Protein AF-A0AAU7FEZ9-F1 (afdb_monomer)

Structure (mmCIF, N/CA/C/O backbone):
data_AF-A0AAU7FEZ9-F1
#
_entry.id   AF-A0AAU7FEZ9-F1
#
loop_
_atom_site.group_PDB
_atom_site.id
_atom_site.type_symbol
_atom_site.label_atom_id
_atom_site.label_alt_id
_atom_site.label_comp_id
_atom_site.label_asym_id
_atom_site.label_entity_id
_atom_site.label_seq_id
_atom_site.pdbx_PDB_ins_code
_atom_site.Cartn_x
_atom_site.Cartn_y
_atom_site.Cartn_z
_atom_site.occupancy
_atom_site.B_iso_or_equiv
_atom_site.auth_seq_id
_atom_site.auth_comp_id
_atom_site.auth_asym_id
_atom_site.auth_atom_id
_atom_site.pdbx_PDB_model_num
ATOM 1 N N . MET A 1 1 ? 4.313 -70.299 48.238 1.00 43.53 1 MET A N 1
ATOM 2 C CA . MET A 1 1 ? 5.467 -69.619 47.608 1.00 43.53 1 MET A CA 1
ATOM 3 C C . MET A 1 1 ? 5.129 -69.400 46.135 1.00 43.53 1 MET A C 1
ATOM 5 O O . MET A 1 1 ? 4.713 -70.371 45.517 1.00 43.53 1 MET A O 1
ATOM 9 N N . LYS A 1 2 ? 5.316 -68.169 45.622 1.00 32.91 2 LYS A N 1
ATOM 10 C CA . LYS A 1 2 ? 4.938 -67.621 44.290 1.00 32.91 2 LYS A CA 1
ATOM 11 C C . LYS A 1 2 ? 3.485 -67.154 44.141 1.00 32.91 2 LYS A C 1
ATOM 13 O O . LYS A 1 2 ? 2.582 -67.901 44.472 1.00 32.91 2 LYS A O 1
ATOM 18 N N . LEU A 1 3 ? 3.183 -66.005 43.545 1.00 33.59 3 LEU A N 1
ATOM 19 C CA . LEU A 1 3 ? 3.826 -64.685 43.447 1.00 33.59 3 LEU A CA 1
ATOM 20 C C . LEU A 1 3 ? 2.669 -63.778 42.968 1.00 33.59 3 LEU A C 1
ATOM 22 O O . LEU A 1 3 ? 1.995 -64.147 42.008 1.00 33.59 3 LEU A O 1
ATOM 26 N N . LEU A 1 4 ? 2.404 -62.649 43.633 1.00 38.41 4 LEU A N 1
ATOM 27 C CA . LEU A 1 4 ? 1.499 -61.618 43.110 1.00 38.41 4 LEU A CA 1
ATOM 28 C C . LEU A 1 4 ? 2.111 -61.044 41.827 1.00 38.41 4 LEU A C 1
ATOM 30 O O . LEU A 1 4 ? 3.277 -60.652 41.832 1.00 38.41 4 LEU A O 1
ATOM 34 N N . ILE A 1 5 ? 1.313 -60.925 40.769 1.00 39.50 5 ILE A N 1
ATOM 35 C CA . ILE A 1 5 ? 1.617 -60.064 39.625 1.00 39.50 5 ILE A CA 1
ATOM 36 C C . ILE A 1 5 ? 0.464 -59.065 39.517 1.00 39.50 5 ILE A C 1
ATOM 38 O O . ILE A 1 5 ? -0.610 -59.381 39.014 1.00 39.50 5 ILE A O 1
ATOM 42 N N . CYS A 1 6 ? 0.691 -57.861 40.046 1.00 37.16 6 CYS A N 1
ATOM 43 C CA . CYS A 1 6 ? -0.104 -56.679 39.735 1.00 37.16 6 CYS A CA 1
ATOM 44 C C . CYS A 1 6 ? 0.268 -56.211 38.325 1.00 37.16 6 CYS A C 1
ATOM 46 O O . CYS A 1 6 ? 1.362 -55.689 38.115 1.00 37.16 6 CYS A O 1
ATOM 48 N N . SER A 1 7 ? -0.637 -56.367 37.363 1.00 40.47 7 SER A N 1
ATOM 49 C CA . SER A 1 7 ? -0.526 -55.695 36.070 1.00 40.47 7 SER A CA 1
ATOM 50 C C . SER A 1 7 ? -1.002 -54.247 36.215 1.00 40.47 7 SER A C 1
ATOM 52 O O . SER A 1 7 ? -2.200 -53.984 36.265 1.00 40.47 7 SER A O 1
ATOM 54 N N . LEU A 1 8 ? -0.058 -53.302 36.289 1.00 43.47 8 LEU A N 1
ATOM 55 C CA . LEU A 1 8 ? -0.337 -51.884 36.055 1.00 43.47 8 LEU A CA 1
ATOM 56 C C . LEU A 1 8 ? -0.666 -51.695 34.568 1.00 43.47 8 LEU A C 1
ATOM 58 O O . LEU A 1 8 ? 0.213 -51.794 33.713 1.00 43.47 8 LEU A O 1
ATOM 62 N N . ALA A 1 9 ? -1.926 -51.399 34.261 1.00 44.56 9 ALA A N 1
ATOM 63 C CA . ALA A 1 9 ? -2.310 -50.854 32.967 1.00 44.56 9 ALA A CA 1
ATOM 64 C C . ALA A 1 9 ? -1.872 -49.380 32.914 1.00 44.56 9 ALA A C 1
ATOM 66 O O . ALA A 1 9 ? -2.479 -48.513 33.542 1.00 44.56 9 ALA A O 1
ATOM 67 N N . GLY A 1 10 ? -0.776 -49.108 32.204 1.00 41.09 10 GLY A N 1
ATOM 68 C CA . GLY A 1 10 ? -0.316 -47.752 31.921 1.00 41.09 10 GLY A CA 1
ATOM 69 C C . GLY A 1 10 ? -1.257 -47.067 30.933 1.00 41.09 10 GLY A C 1
ATOM 70 O O . GLY A 1 10 ? -1.321 -47.443 29.765 1.00 41.09 10 GLY A O 1
ATOM 71 N N . LEU A 1 11 ? -1.983 -46.057 31.405 1.00 44.00 11 LEU A N 1
ATOM 72 C CA . LEU A 1 11 ? -2.773 -45.161 30.570 1.00 44.00 11 LEU A CA 1
ATOM 73 C C . LEU A 1 11 ? -1.810 -44.199 29.854 1.00 44.00 11 LEU A C 1
ATOM 75 O O . LEU A 1 11 ? -1.329 -43.231 30.441 1.00 44.00 11 LEU A O 1
ATOM 79 N N . VAL A 1 12 ? -1.479 -44.486 28.594 1.00 46.94 12 VAL A N 1
ATOM 80 C CA . VAL A 1 12 ? -0.694 -43.578 27.747 1.00 46.94 12 VAL A CA 1
ATOM 81 C C . VAL A 1 12 ? -1.619 -42.456 27.276 1.00 46.94 12 VAL A C 1
ATOM 83 O O . VAL A 1 12 ? -2.409 -42.629 26.351 1.00 46.94 12 VAL A O 1
ATOM 86 N N . LEU A 1 13 ? -1.540 -41.301 27.936 1.00 46.09 13 LEU A N 1
ATOM 87 C CA . LEU A 1 13 ? -2.141 -40.060 27.452 1.00 46.09 13 LEU A CA 1
ATOM 88 C C . LEU A 1 13 ? -1.358 -39.598 26.216 1.00 46.09 13 LEU A C 1
ATOM 90 O O . LEU A 1 13 ? -0.267 -39.041 26.322 1.00 46.09 13 LEU A O 1
ATOM 94 N N . LEU A 1 14 ? -1.917 -39.849 25.032 1.00 48.12 14 LEU A N 1
ATOM 95 C CA . LEU A 1 14 ? -1.504 -39.208 23.785 1.00 48.12 14 LEU A CA 1
ATOM 96 C C . LEU A 1 14 ? -1.886 -37.724 23.859 1.00 48.12 14 LEU A C 1
ATOM 98 O O . LEU A 1 14 ? -2.950 -37.316 23.396 1.00 48.12 14 LEU A O 1
ATOM 102 N N . SER A 1 15 ? -1.022 -36.910 24.466 1.00 49.94 15 SER A N 1
ATOM 103 C CA . SER A 1 15 ? -1.069 -35.457 24.317 1.00 49.94 15 SER A CA 1
ATOM 104 C C . SER A 1 15 ? -0.767 -35.126 22.859 1.00 49.94 15 SER A C 1
ATOM 106 O O . SER A 1 15 ? 0.389 -35.019 22.457 1.00 49.94 15 SER A O 1
ATOM 108 N N . GLY A 1 16 ? -1.815 -35.020 22.043 1.00 50.03 16 GLY A N 1
ATOM 109 C CA . GLY A 1 16 ? -1.704 -34.471 20.702 1.00 50.03 16 GLY A CA 1
ATOM 110 C C . GLY A 1 16 ? -1.156 -33.053 20.804 1.00 50.03 16 GLY A C 1
ATOM 111 O O . GLY A 1 16 ? -1.777 -32.189 21.423 1.00 50.03 16 GLY A O 1
ATOM 112 N N . CYS A 1 17 ? 0.013 -32.812 20.216 1.00 48.56 17 CYS A N 1
ATOM 113 C CA . CYS A 1 17 ? 0.502 -31.466 19.963 1.00 48.56 17 CYS A CA 1
ATOM 114 C C . CYS A 1 17 ? -0.479 -30.798 18.995 1.00 48.56 17 CYS A C 1
ATOM 116 O O . CYS A 1 17 ? -0.327 -30.901 17.781 1.00 48.56 17 CYS A O 1
ATOM 118 N N . ALA A 1 18 ? -1.517 -30.149 19.521 1.00 49.84 18 ALA A N 1
ATOM 119 C CA . ALA A 1 18 ? -2.296 -29.205 18.747 1.00 49.84 18 ALA A CA 1
ATOM 120 C C . ALA A 1 18 ? -1.325 -28.100 18.325 1.00 49.84 18 ALA A C 1
ATOM 122 O O . ALA A 1 18 ? -0.871 -27.311 19.156 1.00 49.84 18 ALA A O 1
ATOM 123 N N . SER A 1 19 ? -0.940 -28.083 17.050 1.00 48.75 19 SER A N 1
ATOM 124 C CA . SER A 1 19 ? -0.243 -26.944 16.472 1.00 48.75 19 SER A CA 1
ATOM 125 C C . SER A 1 19 ? -1.140 -25.732 16.688 1.00 48.75 19 SER A C 1
ATOM 127 O O . SER A 1 19 ? -2.207 -25.628 16.088 1.00 48.75 19 SER A O 1
ATOM 129 N N . VAL A 1 20 ? -0.748 -24.844 17.602 1.00 52.16 20 VAL A N 1
ATOM 130 C CA . VAL A 1 20 ? -1.412 -23.557 17.776 1.00 52.16 20 VAL A CA 1
ATOM 131 C C . VAL A 1 20 ? -1.148 -22.783 16.493 1.00 52.16 20 VAL A C 1
ATOM 133 O O . VAL A 1 20 ? -0.079 -22.200 16.323 1.00 52.16 20 VAL A O 1
ATOM 136 N N . THR A 1 21 ? -2.093 -22.821 15.557 1.00 55.25 21 THR A N 1
ATOM 137 C CA . THR A 1 21 ? -2.058 -21.952 14.386 1.00 55.25 21 THR A CA 1
ATOM 138 C C . THR A 1 21 ? -2.200 -20.530 14.911 1.00 55.25 21 THR A C 1
ATOM 140 O O . THR A 1 21 ? -3.287 -20.110 15.313 1.00 55.25 21 THR A O 1
ATOM 143 N N . GLN A 1 22 ? -1.082 -19.807 15.012 1.00 67.81 22 GLN A N 1
ATOM 144 C CA . GLN A 1 22 ? -1.108 -18.411 15.427 1.00 67.81 22 GLN A CA 1
ATOM 145 C C . GLN A 1 22 ? -1.942 -17.632 14.414 1.00 67.81 22 GLN A C 1
ATOM 147 O O . GLN A 1 22 ? -1.653 -17.651 13.218 1.00 67.81 22 GLN A O 1
ATOM 152 N N . GLN A 1 23 ? -2.992 -16.971 14.899 1.00 78.12 23 GLN A N 1
ATOM 153 C CA . GLN A 1 23 ? -3.802 -16.091 14.065 1.00 78.12 23 GLN A CA 1
ATOM 154 C C . GLN A 1 23 ? -2.900 -15.009 13.451 1.00 78.12 23 GLN A C 1
ATOM 156 O O . GLN A 1 23 ? -2.037 -14.472 14.158 1.00 78.12 23 GLN A O 1
ATOM 161 N N . PRO A 1 24 ? -3.061 -14.702 12.152 1.00 81.06 24 PRO A N 1
ATOM 162 C CA . PRO A 1 24 ? -2.214 -13.726 11.487 1.00 81.06 24 PRO A CA 1
ATOM 163 C C . PRO A 1 24 ? -2.396 -12.355 12.141 1.00 81.06 24 PRO A C 1
ATOM 165 O O . PRO A 1 24 ? -3.511 -11.861 12.284 1.00 81.06 24 PRO A O 1
ATOM 168 N N . ARG A 1 25 ? -1.277 -11.737 12.524 1.00 92.00 25 ARG A N 1
ATOM 169 C CA . ARG A 1 25 ? -1.215 -10.383 13.097 1.00 92.00 25 ARG A CA 1
ATOM 170 C C . ARG A 1 25 ? -1.198 -9.313 12.005 1.00 92.00 25 ARG A C 1
ATOM 172 O O . ARG A 1 25 ? -1.555 -8.163 12.248 1.00 92.00 25 ARG A O 1
ATOM 179 N N . TYR A 1 26 ? -0.791 -9.706 10.801 1.00 97.88 26 TYR A N 1
ATOM 180 C CA . TYR A 1 26 ? -0.754 -8.865 9.614 1.00 97.88 26 TYR A CA 1
ATOM 181 C C . TYR A 1 26 ? -1.629 -9.477 8.526 1.00 97.88 26 TYR A C 1
ATOM 183 O O . TYR A 1 26 ? -1.459 -10.635 8.157 1.00 97.88 26 TYR A O 1
ATOM 191 N N . VAL A 1 27 ? -2.569 -8.708 7.993 1.00 98.25 27 VAL A N 1
ATOM 192 C CA . VAL A 1 27 ? -3.440 -9.159 6.905 1.00 98.25 27 VAL A CA 1
ATOM 193 C C . VAL A 1 27 ? -3.231 -8.239 5.717 1.00 98.25 27 VAL A C 1
ATOM 195 O O . VAL A 1 27 ? -3.448 -7.040 5.816 1.00 98.25 27 VAL A O 1
ATOM 198 N N . LEU A 1 28 ? -2.794 -8.779 4.588 1.00 98.75 28 LEU A N 1
ATOM 199 C CA . LEU A 1 28 ? -2.537 -8.000 3.386 1.00 98.75 28 LEU A CA 1
ATOM 200 C C . LEU A 1 28 ? -3.638 -8.301 2.376 1.00 98.75 28 LEU A C 1
ATOM 202 O O . LEU A 1 28 ? -3.837 -9.452 1.994 1.00 98.75 28 LEU A O 1
ATOM 206 N N . LEU A 1 29 ? -4.371 -7.272 1.970 1.00 98.75 29 LEU A N 1
ATOM 207 C CA . LEU A 1 29 ? -5.460 -7.373 1.012 1.00 98.75 29 LEU A CA 1
ATOM 208 C C . LEU A 1 29 ? -5.065 -6.609 -0.252 1.00 98.75 29 LEU A C 1
ATOM 210 O O . LEU A 1 29 ? -4.973 -5.381 -0.250 1.00 98.75 29 LEU A O 1
ATOM 214 N N . GLY A 1 30 ? -4.811 -7.376 -1.306 1.00 98.50 30 GLY A N 1
ATOM 215 C CA . GLY A 1 30 ? -4.466 -6.892 -2.632 1.00 98.50 30 GLY A CA 1
ATOM 216 C C . GLY A 1 30 ? -5.647 -6.244 -3.347 1.00 98.50 30 GLY A C 1
ATOM 217 O O . GLY A 1 30 ? -6.801 -6.416 -2.952 1.00 98.50 30 GLY A O 1
ATOM 218 N N . GLU A 1 31 ? -5.374 -5.547 -4.443 1.00 98.25 31 GLU A N 1
ATOM 219 C CA . GLU A 1 31 ? -6.407 -5.022 -5.331 1.00 98.25 31 GLU A CA 1
ATOM 220 C C . GLU A 1 31 ? -5.916 -4.817 -6.767 1.00 98.25 31 GLU A C 1
ATOM 222 O O . GLU A 1 31 ? -4.715 -4.715 -7.045 1.00 98.25 31 GLU A O 1
ATOM 227 N N . VAL A 1 32 ? -6.888 -4.722 -7.673 1.00 97.31 32 VAL A N 1
ATOM 228 C CA . VAL A 1 32 ? -6.741 -4.086 -8.981 1.00 97.31 32 VAL A CA 1
ATOM 229 C C . VAL A 1 32 ? -7.357 -2.693 -8.857 1.00 97.31 32 VAL A C 1
ATOM 231 O O . VAL A 1 32 ? -8.566 -2.571 -8.677 1.00 97.31 32 VAL A O 1
ATOM 234 N N . HIS A 1 33 ? -6.518 -1.655 -8.892 1.00 96.56 33 HIS A N 1
ATOM 235 C CA . HIS A 1 33 ? -6.876 -0.310 -8.417 1.00 96.56 33 HIS A CA 1
ATOM 236 C C . HIS A 1 33 ? -8.056 0.360 -9.137 1.00 96.56 33 HIS A C 1
ATOM 238 O O . HIS A 1 33 ? -8.691 1.248 -8.574 1.00 96.56 33 HIS A O 1
ATOM 244 N N . ASP A 1 34 ? -8.321 -0.020 -10.385 1.00 95.25 34 ASP A N 1
ATOM 245 C CA . ASP A 1 34 ? -9.402 0.507 -11.221 1.00 95.25 34 ASP A CA 1
ATOM 246 C C . ASP A 1 34 ? -10.617 -0.442 -11.299 1.00 95.25 34 ASP A C 1
ATOM 248 O O . ASP A 1 34 ? -11.521 -0.228 -12.105 1.00 95.25 34 ASP A O 1
ATOM 252 N N . ASN A 1 35 ? -10.682 -1.475 -10.449 1.00 97.44 35 ASN A N 1
ATOM 253 C CA . ASN A 1 35 ? -11.806 -2.409 -10.392 1.00 97.44 35 ASN A CA 1
ATOM 254 C C . ASN A 1 35 ? -12.780 -2.078 -9.250 1.00 97.44 35 ASN A C 1
ATOM 256 O O . ASN A 1 35 ? -12.652 -2.573 -8.129 1.00 97.44 35 ASN A O 1
ATOM 260 N N . ALA A 1 36 ? -13.811 -1.285 -9.552 1.00 96.94 36 ALA A N 1
ATOM 261 C CA . ALA A 1 36 ? -14.829 -0.883 -8.579 1.00 96.94 36 ALA A CA 1
ATOM 262 C C . ALA A 1 36 ? -15.474 -2.067 -7.828 1.00 96.94 36 ALA A C 1
ATOM 264 O O . ALA A 1 36 ? -15.660 -1.996 -6.614 1.00 96.94 36 ALA A O 1
ATOM 265 N N . GLU A 1 37 ? -15.808 -3.156 -8.530 1.00 96.44 37 GLU A N 1
ATOM 266 C CA . GLU A 1 37 ? -16.465 -4.336 -7.948 1.00 96.44 37 GLU A CA 1
ATOM 267 C C . GLU A 1 37 ? -15.532 -5.064 -6.974 1.00 96.44 37 GLU A C 1
ATOM 269 O O . GLU A 1 37 ? -15.935 -5.407 -5.861 1.00 96.44 37 GLU A O 1
ATOM 274 N N . GLY A 1 38 ? -14.256 -5.206 -7.337 1.00 97.81 38 GLY A N 1
ATOM 275 C CA . GLY A 1 38 ? -13.239 -5.776 -6.461 1.00 97.81 38 GLY A CA 1
ATOM 276 C C . GLY A 1 38 ? -13.011 -4.948 -5.198 1.00 97.81 38 GLY A C 1
ATOM 277 O O . GLY A 1 38 ? -12.896 -5.513 -4.109 1.00 97.81 38 GLY A O 1
ATOM 278 N N . HIS A 1 39 ? -13.040 -3.616 -5.304 1.00 98.50 39 HIS A N 1
ATOM 279 C CA . HIS A 1 39 ? -13.009 -2.732 -4.135 1.00 98.50 39 HIS A CA 1
ATOM 280 C C . HIS A 1 39 ? -14.226 -2.946 -3.218 1.00 98.50 39 HIS A C 1
ATOM 282 O O . HIS A 1 39 ? -14.056 -3.034 -1.998 1.00 98.50 39 HIS A O 1
ATOM 288 N N . GLN A 1 40 ? -15.438 -3.079 -3.774 1.00 98.12 40 GLN A N 1
ATOM 289 C CA . GLN A 1 40 ? -16.641 -3.351 -2.977 1.00 98.12 40 GLN A CA 1
ATOM 290 C C . GLN A 1 40 ? -16.563 -4.703 -2.262 1.00 98.12 40 GLN A C 1
ATOM 292 O O . GLN A 1 40 ? -16.819 -4.763 -1.058 1.00 98.12 40 GLN A O 1
ATOM 297 N N . GLN A 1 41 ? -16.153 -5.764 -2.965 1.00 98.00 41 GLN A N 1
ATOM 298 C CA . GLN A 1 41 ? -15.999 -7.095 -2.374 1.00 98.00 41 GLN A CA 1
ATOM 299 C C . GLN A 1 41 ? -14.973 -7.079 -1.233 1.00 98.00 41 GLN A C 1
ATOM 301 O O . GLN A 1 41 ? -15.266 -7.530 -0.127 1.00 98.00 41 GLN A O 1
ATOM 306 N N . ARG A 1 42 ? -13.800 -6.471 -1.455 1.00 98.25 42 ARG A N 1
ATOM 307 C CA . ARG A 1 42 ? -12.739 -6.366 -0.441 1.00 98.25 42 ARG A CA 1
ATOM 308 C C . ARG A 1 42 ? -13.198 -5.636 0.819 1.00 98.25 42 ARG A C 1
ATOM 310 O O . ARG A 1 42 ? -12.890 -6.057 1.936 1.00 98.25 42 ARG A O 1
ATOM 317 N N . VAL A 1 43 ? -13.942 -4.540 0.661 1.00 98.31 43 VAL A N 1
ATOM 318 C CA . VAL A 1 43 ? -14.502 -3.797 1.800 1.00 98.31 43 VAL A CA 1
ATOM 319 C C . VAL A 1 43 ? -15.605 -4.592 2.501 1.00 98.31 43 VAL A C 1
ATOM 321 O O . VAL A 1 43 ? -15.691 -4.521 3.727 1.00 98.31 43 VAL A O 1
ATOM 324 N N . ALA A 1 44 ? -16.428 -5.355 1.776 1.00 98.25 44 ALA A N 1
ATOM 325 C CA . ALA A 1 44 ? -17.450 -6.218 2.369 1.00 98.25 44 ALA A CA 1
ATOM 326 C C . ALA A 1 44 ? -16.829 -7.321 3.244 1.00 98.25 44 ALA A C 1
ATOM 328 O O . ALA A 1 44 ? -17.244 -7.499 4.393 1.00 98.25 44 ALA A O 1
ATOM 329 N N . ASP A 1 45 ? -15.776 -7.977 2.755 1.00 97.44 45 ASP A N 1
ATOM 330 C CA . ASP A 1 45 ? -15.061 -9.028 3.486 1.00 97.44 45 ASP A CA 1
ATOM 331 C C . ASP A 1 45 ? -14.401 -8.480 4.762 1.00 97.44 45 ASP A C 1
ATOM 333 O O . ASP A 1 45 ? -14.496 -9.077 5.842 1.00 97.44 45 ASP A O 1
ATOM 337 N N . LEU A 1 46 ? -13.774 -7.300 4.674 1.00 98.19 46 LEU A N 1
ATOM 338 C CA . LEU A 1 46 ? -13.213 -6.618 5.841 1.00 98.19 46 LEU A CA 1
ATOM 339 C C . LEU A 1 46 ? -14.310 -6.192 6.830 1.00 98.19 46 LEU A C 1
ATOM 341 O O . LEU A 1 46 ? -14.165 -6.392 8.039 1.00 98.19 46 LEU A O 1
ATOM 345 N N . ARG A 1 47 ? -15.423 -5.642 6.330 1.00 98.56 47 ARG A N 1
ATOM 346 C CA . ARG A 1 47 ? -16.565 -5.203 7.144 1.00 98.56 47 ARG A CA 1
ATOM 347 C C . ARG A 1 47 ? -17.145 -6.349 7.957 1.00 98.56 47 ARG A C 1
ATOM 349 O O . ARG A 1 47 ? -17.434 -6.132 9.128 1.00 98.56 47 ARG A O 1
ATOM 356 N N . ALA A 1 48 ? -17.281 -7.545 7.387 1.00 98.12 48 ALA A N 1
ATOM 357 C CA . ALA A 1 48 ? -17.791 -8.707 8.112 1.00 98.12 48 ALA A CA 1
ATOM 358 C C . ALA A 1 48 ? -16.938 -9.027 9.355 1.00 98.12 48 ALA A C 1
ATOM 360 O O . ALA A 1 48 ? -17.469 -9.183 10.455 1.00 98.12 48 ALA A O 1
ATOM 361 N N . LYS A 1 49 ? -15.606 -9.033 9.208 1.00 97.31 49 LYS A N 1
ATOM 362 C CA . LYS A 1 49 ? -14.668 -9.294 10.316 1.00 97.31 49 LYS A CA 1
ATOM 363 C C . LYS A 1 49 ? -14.683 -8.180 11.362 1.00 97.31 49 LYS A C 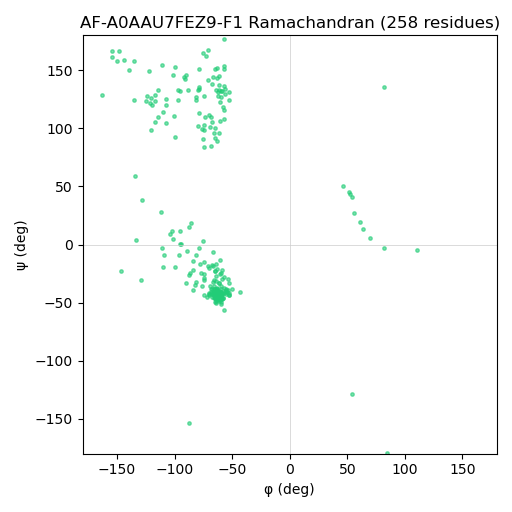1
ATOM 365 O O . LYS A 1 49 ? -14.693 -8.448 12.562 1.00 97.31 49 LYS A O 1
ATOM 370 N N . VAL A 1 50 ? -14.716 -6.924 10.915 1.00 98.19 50 VAL A N 1
ATOM 371 C CA . VAL A 1 50 ? -14.779 -5.760 11.808 1.00 98.19 50 VAL A CA 1
ATOM 372 C C . VAL A 1 50 ? -16.110 -5.724 12.569 1.00 98.19 50 VAL A C 1
ATOM 374 O O . VAL A 1 50 ? -16.125 -5.528 13.785 1.00 98.19 50 VAL A O 1
ATOM 377 N N . ALA A 1 51 ? -17.235 -5.987 11.907 1.00 98.06 51 ALA A N 1
ATOM 378 C CA . ALA A 1 51 ? -18.544 -6.072 12.553 1.00 98.06 51 ALA A CA 1
ATOM 379 C C . ALA A 1 51 ? -18.599 -7.193 13.607 1.00 98.06 51 ALA A C 1
ATOM 381 O O . ALA A 1 51 ? -19.217 -7.006 14.651 1.00 98.06 51 ALA A O 1
ATOM 382 N N . ALA A 1 52 ? -17.877 -8.296 13.385 1.00 97.69 52 ALA A N 1
ATOM 383 C CA . ALA A 1 52 ? -17.724 -9.399 14.335 1.00 97.69 52 ALA A CA 1
ATOM 384 C C . ALA A 1 52 ? -16.767 -9.110 15.515 1.00 97.69 52 ALA A C 1
ATOM 386 O O . ALA A 1 52 ? -16.535 -9.984 16.345 1.00 97.69 52 ALA A O 1
ATOM 387 N N . GLY A 1 53 ? -16.214 -7.896 15.617 1.00 97.31 53 GLY A N 1
ATOM 388 C CA . GLY A 1 53 ? -15.416 -7.456 16.768 1.00 97.31 53 GLY A CA 1
ATOM 389 C C . GLY A 1 53 ? -13.926 -7.264 16.493 1.00 97.31 53 GLY A C 1
ATOM 390 O O . GLY A 1 53 ? -13.222 -6.749 17.359 1.00 97.31 53 GLY A O 1
ATOM 391 N N . TRP A 1 54 ? -13.431 -7.588 15.296 1.00 97.62 54 TRP A N 1
ATOM 392 C CA . TRP A 1 54 ? -12.038 -7.304 14.942 1.00 97.62 54 TRP A CA 1
ATOM 393 C C . TRP A 1 54 ? -11.790 -5.789 14.843 1.00 97.62 54 TRP A C 1
ATOM 395 O O . TRP A 1 54 ? -12.633 -5.039 14.343 1.00 97.62 54 TRP A O 1
ATOM 405 N N . ARG A 1 55 ? -10.656 -5.300 15.358 1.00 97.81 55 ARG A N 1
ATOM 406 C CA . ARG A 1 55 ? -10.335 -3.858 15.435 1.00 97.81 55 ARG A CA 1
ATOM 407 C C . ARG A 1 55 ? -8.899 -3.546 14.980 1.00 97.81 55 ARG A C 1
ATOM 409 O O . ARG A 1 55 ? -8.123 -3.005 15.779 1.00 97.81 55 ARG A O 1
ATOM 416 N N . PRO A 1 56 ? -8.536 -3.885 13.732 1.00 98.38 56 PRO A N 1
ATOM 417 C CA . PRO A 1 56 ? -7.192 -3.651 13.226 1.00 98.38 56 PRO A CA 1
ATOM 418 C C . PRO A 1 56 ? -6.941 -2.162 12.954 1.00 98.38 56 PRO A C 1
ATOM 420 O O . PRO A 1 56 ? -7.882 -1.378 12.812 1.00 98.38 56 PRO A O 1
ATOM 423 N N . ALA A 1 57 ? -5.672 -1.778 12.835 1.00 98.69 57 ALA A N 1
ATOM 424 C CA . ALA A 1 57 ? -5.305 -0.576 12.087 1.00 98.69 57 ALA A CA 1
ATOM 425 C C . ALA A 1 57 ? -5.324 -0.878 10.578 1.00 98.69 57 ALA A C 1
ATOM 427 O O . ALA A 1 57 ? -5.090 -2.018 10.176 1.00 98.69 57 ALA A O 1
ATOM 428 N N . ILE A 1 58 ? -5.599 0.120 9.737 1.00 98.81 58 ILE A N 1
ATOM 429 C CA . ILE A 1 58 ? -5.654 -0.025 8.277 1.00 98.81 58 ILE A CA 1
ATOM 430 C C . ILE A 1 58 ? -4.561 0.838 7.645 1.00 98.81 58 ILE A C 1
ATOM 432 O O . ILE A 1 58 ? -4.681 2.059 7.576 1.00 98.81 58 ILE A O 1
ATOM 436 N N . ALA A 1 59 ? -3.505 0.190 7.167 1.00 98.88 59 ALA A N 1
ATOM 437 C CA . ALA A 1 59 ? -2.464 0.768 6.334 1.00 98.88 59 ALA A CA 1
ATOM 438 C C . ALA A 1 59 ? -2.922 0.875 4.875 1.00 98.88 59 ALA A C 1
ATOM 440 O O . ALA A 1 59 ? -3.472 -0.077 4.319 1.00 98.88 59 ALA A O 1
ATOM 441 N N . LEU A 1 60 ? -2.697 2.036 4.260 1.00 98.88 60 LEU A N 1
ATOM 442 C CA . LEU A 1 60 ? -3.167 2.366 2.916 1.00 98.88 60 LEU A CA 1
ATOM 443 C C . LEU A 1 60 ? -2.007 2.792 2.020 1.00 98.88 60 LEU A C 1
ATOM 445 O O . LEU A 1 60 ? -1.334 3.786 2.301 1.00 98.88 60 LEU A O 1
ATOM 449 N N . GLU A 1 61 ? -1.840 2.103 0.890 1.00 98.81 61 GLU A N 1
ATOM 450 C CA . GLU A 1 61 ? -0.954 2.539 -0.197 1.00 98.81 61 GLU A CA 1
ATOM 451 C C . GLU A 1 61 ? -1.360 3.916 -0.766 1.00 98.81 61 GLU A C 1
ATOM 453 O O . GLU A 1 61 ? -0.551 4.652 -1.340 1.00 98.81 61 GLU A O 1
ATOM 458 N N . GLN A 1 62 ? -2.629 4.285 -0.618 1.00 98.56 62 GLN A N 1
ATOM 459 C CA . GLN A 1 62 ? -3.179 5.487 -1.231 1.00 98.56 62 GLN A CA 1
ATOM 460 C C . GLN A 1 62 ? -2.678 6.789 -0.590 1.00 98.56 62 GLN A C 1
ATOM 462 O O . GLN A 1 62 ? -2.773 7.844 -1.224 1.00 98.56 62 GLN A O 1
ATOM 467 N N . PHE A 1 63 ? -2.134 6.718 0.630 1.00 98.62 63 PHE A N 1
ATOM 468 C CA . PHE A 1 63 ? -1.582 7.857 1.362 1.00 98.62 63 PHE A CA 1
ATOM 469 C C . PHE A 1 63 ? -0.075 7.705 1.566 1.00 98.62 63 PHE A C 1
ATOM 471 O O . PHE A 1 63 ? 0.405 6.657 2.004 1.00 98.62 63 PHE A O 1
ATOM 478 N N . ASP A 1 64 ? 0.660 8.780 1.288 1.00 98.50 64 ASP A N 1
ATOM 479 C CA . ASP A 1 64 ? 2.108 8.824 1.466 1.00 98.50 64 ASP A CA 1
ATOM 480 C C . ASP A 1 64 ? 2.457 9.043 2.948 1.00 98.50 64 ASP A C 1
ATOM 482 O O . ASP A 1 64 ? 1.868 9.895 3.617 1.00 98.50 64 ASP A O 1
ATOM 486 N N . TYR A 1 65 ? 3.408 8.263 3.468 1.00 97.94 65 TYR A N 1
ATOM 487 C CA . TYR A 1 65 ? 3.721 8.149 4.900 1.00 97.94 65 TYR A CA 1
ATOM 488 C C . TYR A 1 65 ? 4.082 9.486 5.569 1.00 97.94 65 TYR A C 1
ATOM 490 O O . TYR A 1 65 ? 3.817 9.688 6.755 1.00 97.94 65 TYR A O 1
ATOM 498 N N . GLU A 1 66 ? 4.629 10.433 4.802 1.00 97.06 66 GLU A N 1
ATOM 499 C CA . GLU A 1 66 ? 4.958 11.785 5.265 1.00 97.06 66 GLU A CA 1
ATOM 500 C C . GLU A 1 66 ? 3.724 12.591 5.714 1.00 97.06 66 GLU A C 1
ATOM 502 O O . GLU A 1 66 ? 3.852 13.512 6.522 1.00 97.06 66 GLU A O 1
ATOM 507 N N . PHE A 1 67 ? 2.523 12.211 5.259 1.00 98.38 67 PHE A N 1
ATOM 508 C CA . PHE A 1 67 ? 1.255 12.842 5.637 1.00 98.38 67 PHE A CA 1
ATOM 509 C C . PHE A 1 67 ? 0.523 12.137 6.785 1.00 98.38 67 PHE A C 1
ATOM 511 O O . PHE A 1 67 ? -0.631 12.470 7.075 1.00 98.38 67 PHE A O 1
ATOM 518 N N . GLN A 1 68 ? 1.169 11.193 7.482 1.00 98.38 68 GLN A N 1
ATOM 519 C CA . GLN A 1 68 ? 0.574 10.526 8.643 1.00 98.38 68 GLN A CA 1
ATOM 520 C C . GLN A 1 68 ? 0.051 11.509 9.713 1.00 98.38 68 GLN A C 1
ATOM 522 O O . GLN A 1 68 ? -1.066 11.294 10.191 1.00 98.38 68 GLN A O 1
ATOM 527 N N . PRO A 1 69 ? 0.761 12.594 10.099 1.00 98.25 69 PRO A N 1
ATOM 528 C CA . PRO A 1 69 ? 0.237 13.541 11.088 1.00 98.25 69 PRO A CA 1
ATOM 529 C C . PRO A 1 69 ? -1.080 14.199 10.653 1.00 98.25 69 PRO A C 1
ATOM 531 O O . PRO A 1 69 ? -2.009 14.343 11.451 1.00 98.25 69 PRO A O 1
ATOM 534 N N . GLN A 1 70 ? -1.185 14.566 9.375 1.00 98.56 70 GLN A N 1
ATOM 535 C CA . GLN A 1 70 ? -2.364 15.192 8.790 1.00 98.56 70 GLN A CA 1
ATOM 536 C C . GLN A 1 70 ? -3.520 14.198 8.700 1.00 98.56 70 GLN A C 1
ATOM 538 O O . GLN A 1 70 ? -4.644 14.563 9.049 1.00 98.56 70 GLN A O 1
ATOM 543 N N . LEU A 1 71 ? -3.239 12.954 8.299 1.00 98.50 71 LEU A N 1
ATOM 544 C CA . LEU A 1 71 ? -4.215 11.867 8.259 1.00 98.50 71 LEU A CA 1
ATOM 545 C C . LEU A 1 71 ? -4.795 11.593 9.651 1.00 98.50 71 LEU A C 1
ATOM 547 O O . LEU A 1 71 ? -6.015 11.590 9.814 1.00 98.50 71 LEU A O 1
ATOM 551 N N . SER A 1 72 ? -3.941 11.450 10.669 1.00 97.62 72 SER A N 1
ATOM 552 C CA . SER A 1 72 ? -4.372 11.222 12.054 1.00 97.62 72 SER A CA 1
ATOM 553 C C . SER A 1 72 ? -5.210 12.387 12.593 1.00 97.62 72 SER A C 1
ATOM 555 O O . SER A 1 72 ? -6.265 12.175 13.189 1.00 97.62 72 SER A O 1
ATOM 557 N N . ALA A 1 73 ? -4.792 13.634 12.348 1.00 98.06 73 ALA A N 1
ATOM 558 C CA . ALA A 1 73 ? -5.556 14.810 12.768 1.00 98.06 73 ALA A CA 1
ATOM 559 C C . ALA A 1 73 ? -6.905 14.922 12.033 1.00 98.06 73 ALA A C 1
ATOM 561 O O . ALA A 1 73 ? -7.902 15.359 12.614 1.00 98.06 73 ALA A O 1
ATOM 562 N N . ALA A 1 74 ? -6.943 14.538 10.755 1.00 97.88 74 ALA A N 1
ATOM 563 C CA . ALA A 1 74 ? -8.160 14.529 9.959 1.00 97.88 74 ALA A CA 1
ATOM 564 C C . ALA A 1 74 ? -9.138 13.454 10.435 1.00 97.88 74 ALA A C 1
ATOM 566 O O . ALA A 1 74 ? -10.327 13.743 10.550 1.00 97.88 74 ALA A O 1
ATOM 567 N N . GLN A 1 75 ? -8.648 12.259 10.789 1.00 96.38 75 GLN A N 1
ATOM 568 C CA . GLN A 1 75 ? -9.502 11.202 11.325 1.00 96.38 75 GLN A CA 1
ATOM 569 C C . GLN A 1 75 ? -10.299 11.657 12.549 1.00 96.38 75 GLN A C 1
ATOM 571 O O . GLN A 1 75 ? -11.469 11.307 12.649 1.00 96.38 75 GLN A O 1
ATOM 576 N N . SER A 1 76 ? -9.694 12.452 13.436 1.00 94.81 76 SER A N 1
ATOM 577 C CA . SER A 1 76 ? -10.367 12.958 14.636 1.00 94.81 76 SER A CA 1
ATOM 578 C C . SER A 1 76 ? -11.337 14.108 14.355 1.00 94.81 76 SER A C 1
ATOM 580 O O . SER A 1 76 ? -12.367 14.198 15.016 1.00 94.81 76 SER A O 1
ATOM 582 N N . ARG A 1 77 ? -11.030 15.009 13.405 1.00 96.81 77 ARG A N 1
ATOM 583 C CA . ARG A 1 77 ? -11.860 16.211 13.170 1.00 96.81 77 ARG A CA 1
ATOM 584 C C . ARG A 1 77 ? -12.979 16.020 12.147 1.00 96.81 77 ARG A C 1
ATOM 586 O O . ARG A 1 77 ? -13.990 16.700 12.245 1.00 96.81 77 ARG A O 1
ATOM 593 N N . CYS A 1 78 ? -12.768 15.187 11.127 1.00 96.00 78 CYS A N 1
ATOM 594 C CA . CYS A 1 78 ? -13.637 15.146 9.946 1.00 96.00 78 CYS A CA 1
ATOM 595 C C . CYS A 1 78 ? -14.882 14.265 10.150 1.00 96.00 78 CYS A C 1
ATOM 597 O O . CYS A 1 78 ? -15.815 14.333 9.352 1.00 96.00 78 CYS A O 1
ATOM 599 N N . GLY A 1 79 ? -14.914 13.425 11.192 1.00 91.50 79 GLY A N 1
ATOM 600 C CA . GLY A 1 79 ? -16.002 12.469 11.404 1.00 91.50 79 GLY A CA 1
ATOM 601 C C . GLY A 1 79 ? -16.216 11.584 10.171 1.00 91.50 79 GLY A C 1
ATOM 602 O O . GLY A 1 79 ? -15.269 11.013 9.636 1.00 91.50 79 GLY A O 1
ATOM 603 N N . SER A 1 80 ? -17.457 11.495 9.687 1.00 92.69 80 SER A N 1
ATOM 604 C CA . SER A 1 80 ? -17.816 10.702 8.503 1.00 92.69 80 SER A CA 1
ATOM 605 C C . SER A 1 80 ? -17.492 11.365 7.156 1.00 92.69 80 SER A C 1
ATOM 607 O O . SER A 1 80 ? -17.701 10.731 6.120 1.00 92.69 80 SER A O 1
ATOM 609 N N . ASP A 1 81 ? -16.979 12.600 7.132 1.00 97.19 81 ASP A N 1
ATOM 610 C CA . ASP A 1 81 ? -16.577 13.264 5.890 1.00 97.19 81 ASP A CA 1
ATOM 611 C C . ASP A 1 81 ? -15.255 12.678 5.370 1.00 97.19 81 ASP A C 1
ATOM 613 O O . ASP A 1 81 ? -14.149 13.126 5.692 1.00 97.19 81 ASP A O 1
ATOM 617 N N . THR A 1 82 ? -15.370 11.653 4.524 1.00 97.00 82 THR A N 1
ATOM 618 C CA . THR A 1 82 ? -14.212 11.007 3.905 1.00 97.00 82 THR A CA 1
ATOM 619 C C . THR A 1 82 ? -13.451 11.947 2.977 1.00 97.00 82 THR A C 1
ATOM 621 O O . THR A 1 82 ? -12.249 11.767 2.801 1.00 97.00 82 THR A O 1
ATOM 624 N N . ARG A 1 83 ? -14.109 12.958 2.393 1.00 97.44 83 ARG A N 1
ATOM 625 C CA . ARG A 1 83 ? -13.447 13.915 1.504 1.00 97.44 83 ARG A CA 1
ATOM 626 C C . ARG A 1 83 ? -12.510 14.827 2.291 1.00 97.44 83 ARG A C 1
ATOM 628 O O . ARG A 1 83 ? -11.365 14.994 1.882 1.00 97.44 83 ARG A O 1
ATOM 635 N N . CYS A 1 84 ? -12.954 15.310 3.450 1.00 98.12 84 CYS A N 1
ATOM 636 C CA . CYS A 1 84 ? -12.115 16.042 4.401 1.00 98.12 84 CYS A CA 1
ATOM 637 C C . CYS A 1 84 ? -10.861 15.241 4.801 1.00 98.12 84 CYS A C 1
ATOM 639 O O . CYS A 1 84 ? -9.768 15.807 4.848 1.00 98.12 84 CYS A O 1
ATOM 641 N N . ILE A 1 85 ? -10.983 13.923 5.026 1.00 98.25 85 ILE A N 1
ATOM 642 C CA . ILE A 1 85 ? -9.839 13.041 5.335 1.00 98.25 85 ILE A CA 1
ATOM 643 C C . ILE A 1 85 ? -8.858 12.974 4.161 1.00 98.25 85 ILE A C 1
ATOM 645 O O . ILE A 1 85 ? -7.657 13.175 4.348 1.00 98.25 85 ILE A O 1
ATOM 649 N N . ILE A 1 86 ? -9.376 12.708 2.960 1.00 98.25 86 ILE A N 1
ATOM 650 C CA . ILE A 1 86 ? -8.582 12.569 1.734 1.00 98.25 86 ILE A CA 1
ATOM 651 C C . ILE A 1 86 ? -7.805 13.852 1.439 1.00 98.25 86 ILE A C 1
ATOM 653 O O . ILE A 1 86 ? -6.591 13.802 1.245 1.00 98.25 86 ILE A O 1
ATOM 657 N N . ASP A 1 87 ? -8.493 14.996 1.427 1.00 97.94 87 ASP A N 1
ATOM 658 C CA . ASP A 1 87 ? -7.885 16.281 1.084 1.00 97.94 87 ASP A CA 1
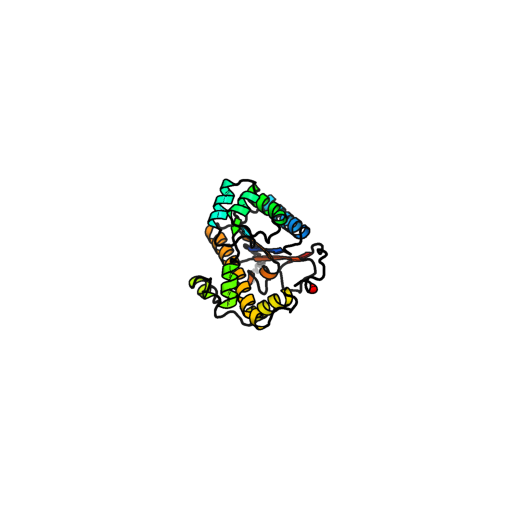ATOM 659 C C . ASP A 1 87 ? -6.842 16.692 2.137 1.00 97.94 87 ASP A C 1
ATOM 661 O O . ASP A 1 87 ? -5.750 17.143 1.788 1.00 97.94 87 ASP A O 1
ATOM 665 N N . ALA A 1 88 ? -7.124 16.475 3.428 1.00 97.25 88 ALA A N 1
ATOM 666 C CA . ALA A 1 88 ? -6.189 16.798 4.503 1.00 97.25 88 ALA A CA 1
ATOM 667 C C . ALA A 1 88 ? -4.888 15.983 4.440 1.00 97.25 88 ALA A C 1
ATOM 669 O O . ALA A 1 88 ? -3.820 16.521 4.728 1.00 97.25 88 ALA A O 1
ATOM 670 N N . ALA A 1 89 ? -4.970 14.707 4.058 1.00 96.88 89 ALA A N 1
ATOM 671 C CA . ALA A 1 89 ? -3.819 13.816 3.914 1.00 96.88 89 ALA A CA 1
ATOM 672 C C . ALA A 1 89 ? -3.168 13.878 2.517 1.00 96.88 89 ALA A C 1
ATOM 674 O O . ALA A 1 89 ? -2.395 12.992 2.160 1.00 96.88 89 ALA A O 1
ATOM 675 N N . GLN A 1 90 ? -3.488 14.909 1.722 1.00 96.75 90 GLN A N 1
ATOM 676 C CA . GLN A 1 90 ? -2.972 15.122 0.365 1.00 96.75 90 GLN A CA 1
ATOM 677 C C . GLN A 1 90 ? -3.171 13.919 -0.568 1.00 96.75 90 GLN A C 1
ATOM 679 O O . GLN A 1 90 ? -2.307 13.578 -1.377 1.00 96.75 90 GLN A O 1
ATOM 684 N N . GLY A 1 91 ? -4.338 13.279 -0.473 1.00 95.31 91 GLY A N 1
ATOM 685 C CA . GLY A 1 91 ? -4.688 12.146 -1.314 1.00 95.31 91 GLY A CA 1
ATOM 686 C C . GLY A 1 91 ? -4.524 12.454 -2.806 1.00 95.31 91 GLY A C 1
ATOM 687 O O . GLY A 1 91 ? -5.110 13.398 -3.341 1.00 95.31 91 GLY A O 1
ATOM 688 N N . SER A 1 92 ? -3.727 11.640 -3.504 1.00 95.12 92 SER A N 1
ATOM 689 C CA . SER A 1 92 ? -3.448 11.852 -4.927 1.00 95.12 92 SER A CA 1
ATOM 690 C C . SER A 1 92 ? -4.722 11.786 -5.770 1.00 95.12 92 SER A C 1
ATOM 692 O O . SER A 1 92 ? -5.518 10.860 -5.637 1.00 95.12 92 SER A O 1
ATOM 694 N N . LYS A 1 93 ? -4.874 12.707 -6.729 1.00 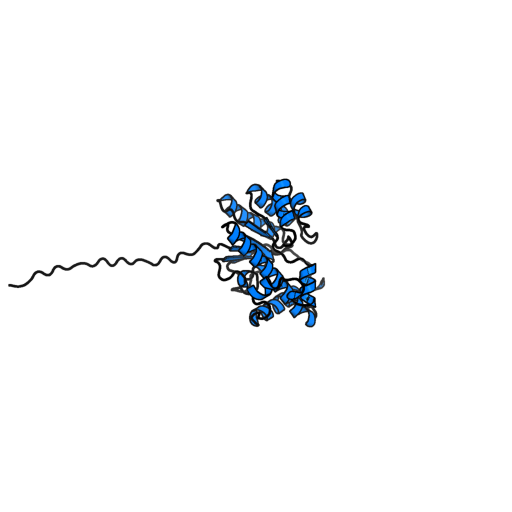93.94 93 LYS A N 1
ATOM 695 C CA . LYS A 1 93 ? -5.980 12.701 -7.708 1.00 93.94 93 LYS A CA 1
ATOM 696 C C . LYS A 1 93 ? -5.941 11.516 -8.686 1.00 93.94 93 LYS A C 1
ATOM 698 O O . LYS A 1 93 ? -6.844 11.380 -9.496 1.00 93.94 93 LYS A O 1
ATOM 703 N N . ARG A 1 94 ? -4.880 10.701 -8.652 1.00 92.75 94 ARG A N 1
ATOM 704 C CA . ARG A 1 94 ? -4.736 9.490 -9.478 1.00 92.75 94 ARG A CA 1
ATOM 705 C C . ARG A 1 94 ? -5.543 8.310 -8.939 1.00 92.75 94 ARG A C 1
ATOM 707 O O . ARG A 1 94 ? -5.711 7.331 -9.654 1.00 92.75 94 ARG A O 1
ATOM 714 N N . TRP A 1 95 ? -5.974 8.384 -7.683 1.00 97.00 95 TRP A N 1
ATOM 715 C CA . TRP A 1 95 ? -6.846 7.391 -7.081 1.00 97.00 95 TRP A CA 1
ATOM 716 C C . TRP A 1 95 ? -8.302 7.756 -7.346 1.00 97.00 95 TRP A C 1
ATOM 718 O O . TRP A 1 95 ? -8.718 8.888 -7.092 1.00 97.00 95 TRP A O 1
ATOM 728 N N . GLU A 1 96 ? -9.091 6.776 -7.777 1.00 97.56 96 GLU A N 1
ATOM 729 C CA . GLU A 1 96 ? -10.545 6.902 -7.837 1.00 97.56 96 GLU A CA 1
ATOM 730 C C . GLU A 1 96 ? -11.118 6.822 -6.420 1.00 97.56 96 GLU A C 1
ATOM 732 O O . GLU A 1 96 ? -11.513 5.767 -5.926 1.00 97.56 96 GLU A O 1
ATOM 737 N N . TRP A 1 97 ? -11.119 7.955 -5.714 1.00 98.06 97 TRP A N 1
ATOM 738 C CA . TRP A 1 97 ? -11.480 8.027 -4.294 1.00 98.06 97 TRP A CA 1
ATOM 739 C C . TRP A 1 97 ? -12.890 7.523 -3.972 1.00 98.06 97 TRP A C 1
ATOM 741 O O . TRP A 1 97 ? -13.136 7.097 -2.842 1.00 98.06 97 TRP A O 1
ATOM 751 N N . SER A 1 98 ? -13.797 7.502 -4.950 1.00 97.81 98 SER A N 1
ATOM 752 C CA . SER A 1 98 ? -15.115 6.875 -4.809 1.00 97.81 98 SER A CA 1
ATOM 753 C C . SER A 1 98 ? -15.020 5.379 -4.471 1.00 97.81 98 SER A C 1
ATOM 755 O O . SER A 1 98 ? -15.869 4.873 -3.739 1.00 97.81 98 SER A O 1
ATOM 757 N N . TYR A 1 99 ? -13.966 4.681 -4.911 1.00 98.25 99 TYR A N 1
ATOM 758 C CA . TYR A 1 99 ? -13.737 3.263 -4.610 1.00 98.25 99 TYR A CA 1
ATOM 759 C C . TYR A 1 99 ? -13.213 3.041 -3.184 1.00 98.25 99 TYR A C 1
ATOM 761 O O . TYR A 1 99 ? -13.419 1.976 -2.603 1.00 98.25 99 TYR A O 1
ATOM 769 N N . TYR A 1 100 ? -12.568 4.048 -2.589 1.00 98.44 100 TYR A N 1
ATOM 770 C CA . TYR A 1 100 ? -11.990 3.974 -1.241 1.00 98.44 100 TYR A CA 1
ATOM 771 C C . TYR A 1 100 ? -12.880 4.615 -0.170 1.00 98.44 100 TYR A C 1
ATOM 773 O O . TYR A 1 100 ? -12.744 4.285 1.008 1.00 98.44 100 TYR A O 1
ATOM 781 N N . ALA A 1 101 ? -13.821 5.488 -0.542 1.00 98.00 101 ALA A N 1
ATOM 782 C CA . ALA A 1 101 ? -14.736 6.130 0.402 1.00 98.00 101 ALA A CA 1
ATOM 783 C C . ALA A 1 101 ? -15.482 5.127 1.314 1.00 98.00 101 ALA A C 1
ATOM 785 O O . ALA A 1 101 ? -15.513 5.364 2.524 1.00 98.00 101 ALA A O 1
ATOM 786 N N . PRO A 1 102 ? -15.984 3.965 0.834 1.00 98.25 102 PRO A N 1
ATOM 787 C CA . PRO A 1 102 ? -16.604 2.965 1.711 1.00 98.25 102 PRO A CA 1
ATOM 788 C C . PRO A 1 102 ? -15.658 2.384 2.772 1.00 98.25 102 PRO A C 1
ATOM 790 O O . PRO A 1 102 ? -16.099 2.067 3.880 1.00 98.25 102 PRO A O 1
ATOM 793 N N . LEU A 1 103 ? -14.365 2.253 2.453 1.00 98.62 103 LEU A N 1
ATOM 794 C CA . LEU A 1 103 ? -13.335 1.795 3.386 1.00 98.62 103 LEU A CA 1
ATOM 795 C C . LEU A 1 103 ? -13.027 2.863 4.440 1.00 98.62 103 LEU A C 1
ATOM 797 O O . LEU A 1 103 ? -12.955 2.552 5.626 1.00 98.62 103 LEU A O 1
ATOM 801 N N . LEU A 1 104 ? -12.874 4.122 4.020 1.00 98.62 104 LEU A N 1
ATOM 802 C CA . LEU A 1 104 ? -12.635 5.240 4.937 1.00 98.62 104 LEU A CA 1
ATOM 803 C C . LEU A 1 104 ? -13.831 5.449 5.876 1.00 98.62 104 LEU A C 1
ATOM 805 O O . LEU A 1 104 ? -13.647 5.646 7.075 1.00 98.62 104 LEU A O 1
ATOM 809 N N . ALA A 1 105 ? -15.053 5.321 5.356 1.00 98.38 105 ALA A N 1
ATOM 810 C CA . ALA A 1 105 ? -16.271 5.360 6.156 1.00 98.38 105 ALA A CA 1
ATOM 811 C C . ALA A 1 105 ? -16.342 4.190 7.153 1.00 98.38 105 ALA A C 1
ATOM 813 O O . ALA A 1 105 ? -16.709 4.400 8.307 1.00 98.38 105 ALA A O 1
ATOM 814 N N . LEU A 1 106 ? -15.945 2.974 6.749 1.00 98.56 106 LEU A N 1
ATOM 815 C CA . LEU A 1 106 ? -15.826 1.830 7.663 1.00 98.56 106 LEU A CA 1
ATOM 816 C C . LEU A 1 106 ? -14.821 2.120 8.788 1.00 98.56 106 LEU A C 1
ATOM 818 O O . LEU A 1 106 ? -15.118 1.859 9.954 1.00 98.56 106 LEU A O 1
ATOM 822 N N . ALA A 1 107 ? -13.655 2.679 8.451 1.00 98.44 107 ALA A N 1
ATOM 823 C CA . ALA A 1 107 ? -12.638 3.035 9.433 1.00 98.44 107 ALA A CA 1
ATOM 824 C C . ALA A 1 107 ? -13.162 4.062 10.444 1.00 98.44 107 ALA A C 1
ATOM 826 O O . ALA A 1 107 ? -12.981 3.881 11.644 1.00 98.44 107 ALA A O 1
ATOM 827 N N . GLN A 1 108 ? -13.879 5.086 9.980 1.00 98.25 108 GLN A N 1
ATOM 828 C CA . GLN A 1 108 ? -14.514 6.084 10.844 1.00 98.25 108 GLN A CA 1
ATOM 829 C C . GLN A 1 108 ? -15.600 5.480 11.738 1.00 98.25 108 GLN A C 1
ATOM 831 O O . GLN A 1 108 ? -15.580 5.667 12.953 1.00 98.25 108 GLN A O 1
ATOM 836 N N . GLN A 1 109 ? -16.503 4.685 11.158 1.00 97.69 109 GLN A N 1
ATOM 837 C CA . GLN A 1 109 ? -17.609 4.049 11.875 1.00 97.69 109 GLN A CA 1
ATOM 838 C C . GLN A 1 109 ? -17.130 3.183 13.050 1.00 97.69 109 GLN A C 1
ATOM 840 O O . GLN A 1 109 ? -17.755 3.182 14.108 1.00 97.69 109 GLN A O 1
ATOM 845 N N . TYR A 1 110 ? -16.033 2.444 12.866 1.00 97.81 110 TYR A N 1
ATOM 846 C CA . TYR A 1 110 ? -15.490 1.529 13.876 1.00 97.81 110 TYR A CA 1
ATOM 847 C C . TYR A 1 110 ? -14.249 2.068 14.598 1.00 97.81 110 TYR A C 1
ATOM 849 O O . TYR A 1 110 ? -13.620 1.318 15.348 1.00 97.81 110 TYR A O 1
ATOM 857 N N . GLN A 1 111 ? -13.905 3.344 14.384 1.00 97.00 111 GLN A N 1
ATOM 858 C CA . GLN A 1 111 ? -12.746 4.019 14.986 1.00 97.00 111 GLN A CA 1
ATOM 859 C C . GLN A 1 111 ? -11.439 3.236 14.768 1.00 97.00 111 GLN A C 1
ATOM 861 O O . GLN A 1 111 ? -10.627 3.048 15.678 1.00 97.00 111 GLN A O 1
ATOM 866 N N . LEU A 1 112 ? -11.257 2.729 13.549 1.00 98.19 112 LEU A N 1
ATOM 867 C CA . LEU A 1 112 ? -10.056 2.017 13.130 1.00 98.19 112 LEU A CA 1
ATOM 868 C C . LEU A 1 112 ? -8.977 3.044 12.751 1.00 98.19 112 LEU A C 1
ATOM 870 O O . LEU A 1 112 ? -9.246 3.918 11.918 1.00 98.19 112 LEU A O 1
ATOM 874 N N . PRO A 1 113 ? -7.762 2.962 13.324 1.00 98.12 113 PRO A N 1
ATOM 875 C CA . PRO A 1 113 ? -6.668 3.845 12.933 1.00 98.12 113 PRO A CA 1
ATOM 876 C C . PRO A 1 113 ? -6.342 3.689 11.446 1.00 98.12 113 PRO A C 1
ATOM 878 O O . PRO A 1 113 ? -6.192 2.565 10.969 1.00 98.12 113 PRO A O 1
ATOM 881 N N . LEU A 1 114 ? -6.212 4.802 10.726 1.00 98.69 114 LEU A N 1
ATOM 882 C CA . LEU A 1 114 ? -5.710 4.823 9.355 1.00 98.69 114 LEU A CA 1
ATOM 883 C C . LEU A 1 114 ? -4.220 5.158 9.355 1.00 98.69 114 LEU A C 1
ATOM 885 O O . LEU A 1 114 ? -3.781 6.111 10.005 1.00 98.69 114 LEU A O 1
ATOM 889 N N . LEU A 1 115 ? -3.453 4.385 8.592 1.00 98.88 115 LEU A N 1
ATOM 890 C CA . LEU A 1 115 ? -2.018 4.564 8.441 1.00 98.88 115 LEU A CA 1
ATOM 891 C C . LEU A 1 115 ? -1.692 4.906 6.985 1.00 98.88 115 LEU A C 1
ATOM 893 O O . LEU A 1 115 ? -2.111 4.201 6.065 1.00 98.88 115 LEU A O 1
ATOM 897 N N . ALA A 1 116 ? -0.935 5.976 6.781 1.00 98.75 116 ALA A N 1
ATOM 898 C CA . ALA A 1 116 ? -0.349 6.323 5.500 1.00 98.75 116 ALA A CA 1
ATOM 899 C C . ALA A 1 116 ? 0.893 5.455 5.290 1.00 98.75 116 ALA A C 1
ATOM 901 O O . ALA A 1 116 ? 1.857 5.555 6.047 1.00 98.75 116 ALA A O 1
ATOM 902 N N . ALA A 1 117 ? 0.844 4.551 4.313 1.00 98.69 117 ALA A N 1
ATOM 903 C CA . ALA A 1 117 ? 1.806 3.455 4.222 1.00 98.69 117 ALA A CA 1
ATOM 904 C C . ALA A 1 117 ? 2.796 3.597 3.065 1.00 98.69 117 ALA A C 1
ATOM 906 O O . ALA A 1 117 ? 3.726 2.806 2.953 1.00 98.69 117 ALA A O 1
ATOM 907 N N . ASN A 1 118 ? 2.593 4.560 2.172 1.00 98.56 118 ASN A N 1
ATOM 908 C CA . ASN A 1 118 ? 3.288 4.574 0.898 1.00 98.56 118 ASN A CA 1
ATOM 909 C C . ASN A 1 118 ? 4.491 5.514 0.874 1.00 98.56 118 ASN A C 1
ATOM 911 O O . ASN A 1 118 ? 4.499 6.538 1.547 1.00 98.56 118 ASN A O 1
ATOM 915 N N . LEU A 1 119 ? 5.479 5.212 0.033 1.00 98.06 119 LEU A N 1
ATOM 916 C CA . LEU A 1 119 ? 6.523 6.167 -0.324 1.00 98.06 119 LEU A CA 1
ATOM 917 C C . LEU A 1 119 ? 5.982 7.146 -1.373 1.00 98.06 119 LEU A C 1
ATOM 919 O O . LEU A 1 119 ? 5.379 6.721 -2.368 1.00 98.06 119 LEU A O 1
ATOM 923 N N . SER A 1 120 ? 6.259 8.438 -1.195 1.00 97.56 120 SER A N 1
ATOM 924 C CA . SER A 1 120 ? 5.795 9.451 -2.137 1.00 97.56 120 SER A CA 1
ATOM 925 C C . SER A 1 120 ? 6.398 9.265 -3.521 1.00 97.56 120 SER A C 1
ATOM 927 O O . SER A 1 120 ? 7.507 8.754 -3.705 1.00 97.56 120 SER A O 1
ATOM 929 N N . ARG A 1 121 ? 5.663 9.702 -4.546 1.00 96.00 121 ARG A N 1
ATOM 930 C CA . ARG A 1 121 ? 6.133 9.608 -5.937 1.00 96.00 121 ARG A CA 1
ATOM 931 C C . ARG A 1 121 ? 7.443 10.372 -6.146 1.00 96.00 121 ARG A C 1
ATOM 933 O O . ARG A 1 121 ? 8.274 9.943 -6.948 1.00 96.00 121 ARG A O 1
ATOM 940 N N . ALA A 1 122 ? 7.611 11.502 -5.461 1.00 97.44 122 ALA A N 1
ATOM 941 C CA . ALA A 1 122 ? 8.829 12.297 -5.535 1.00 97.44 122 ALA A CA 1
ATOM 942 C C . ALA A 1 122 ? 10.031 11.490 -5.029 1.00 97.44 122 ALA A C 1
ATOM 944 O O . ALA A 1 122 ? 11.043 11.403 -5.723 1.00 97.44 122 ALA A O 1
ATOM 945 N N . ASP A 1 123 ? 9.886 10.831 -3.883 1.00 98.38 123 ASP A N 1
ATOM 946 C CA . ASP A 1 123 ? 10.936 10.009 -3.290 1.00 98.38 123 ASP A CA 1
ATOM 947 C C . ASP A 1 123 ? 11.192 8.723 -4.075 1.00 98.38 123 ASP A C 1
ATOM 949 O O . ASP A 1 123 ? 12.343 8.417 -4.387 1.00 98.38 123 ASP A O 1
ATOM 953 N N . ALA A 1 124 ? 10.141 8.035 -4.526 1.00 98.31 124 ALA A N 1
ATOM 954 C CA . ALA A 1 124 ? 10.274 6.907 -5.443 1.00 98.31 124 ALA A CA 1
ATOM 955 C C . ALA A 1 124 ? 11.056 7.309 -6.708 1.00 98.31 124 ALA A C 1
ATOM 957 O O . ALA A 1 124 ? 11.964 6.598 -7.133 1.00 98.31 124 ALA A O 1
ATOM 958 N N . SER A 1 125 ? 10.776 8.488 -7.279 1.00 98.25 125 SER A N 1
ATOM 959 C CA . SER A 1 125 ? 11.509 8.989 -8.445 1.00 98.25 125 SER A CA 1
ATOM 960 C C . SER A 1 125 ? 12.976 9.308 -8.151 1.00 98.25 125 SER A C 1
ATOM 962 O O . SER A 1 125 ? 13.791 9.169 -9.067 1.00 98.25 125 SER A O 1
ATOM 964 N N . LYS A 1 126 ? 13.326 9.756 -6.939 1.00 98.56 126 LYS A N 1
ATOM 965 C CA . LYS A 1 126 ? 14.732 9.916 -6.536 1.00 98.56 126 LYS A CA 1
ATOM 966 C C . LYS A 1 126 ? 15.408 8.547 -6.493 1.00 98.56 126 LYS A C 1
ATOM 968 O O . LYS A 1 126 ? 16.451 8.373 -7.111 1.00 98.56 126 LYS A O 1
ATOM 973 N N . ILE A 1 127 ? 14.767 7.548 -5.886 1.00 98.56 127 ILE A 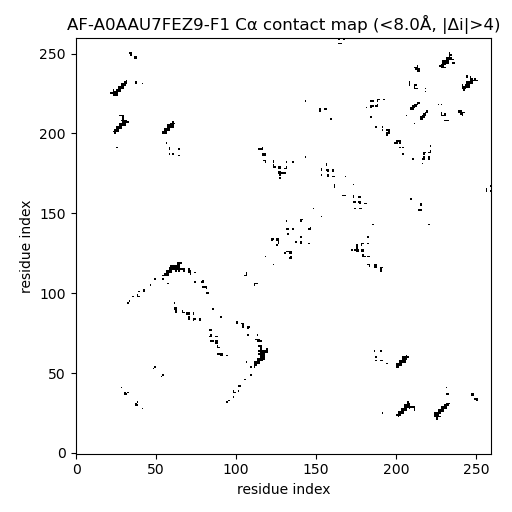N 1
ATOM 974 C CA . ILE A 1 127 ? 15.312 6.184 -5.793 1.00 98.56 127 ILE A CA 1
ATOM 975 C C . ILE A 1 127 ? 15.559 5.565 -7.171 1.00 98.56 127 ILE A C 1
ATOM 977 O O . ILE A 1 127 ? 16.618 4.975 -7.382 1.00 98.56 127 ILE A O 1
ATOM 981 N N . VAL A 1 128 ? 14.645 5.754 -8.131 1.00 98.38 128 VAL A N 1
ATOM 982 C CA . VAL A 1 128 ? 14.850 5.286 -9.516 1.00 98.38 128 VAL A CA 1
ATOM 983 C C . VAL A 1 128 ? 16.159 5.820 -10.102 1.00 98.38 128 VAL A C 1
ATOM 985 O O . VAL A 1 128 ? 16.867 5.083 -10.784 1.00 98.38 128 VAL A O 1
ATOM 988 N N . LYS A 1 129 ? 16.483 7.092 -9.843 1.00 97.62 129 LYS A N 1
ATOM 989 C CA . LYS A 1 129 ? 17.637 7.780 -10.438 1.00 97.62 129 LYS A CA 1
ATOM 990 C C . LYS A 1 129 ? 18.941 7.517 -9.692 1.00 97.62 129 LYS A C 1
ATOM 992 O O . LYS A 1 129 ? 19.984 7.407 -10.324 1.00 97.62 129 LYS A O 1
ATOM 997 N N . THR A 1 130 ? 18.888 7.478 -8.364 1.00 97.50 130 THR A N 1
ATOM 998 C CA . THR A 1 130 ? 20.083 7.611 -7.514 1.00 97.50 130 THR A CA 1
ATOM 999 C C . THR A 1 130 ? 20.174 6.570 -6.396 1.00 97.50 130 THR A C 1
ATOM 1001 O O . THR A 1 130 ? 21.103 6.626 -5.600 1.00 97.50 130 THR A O 1
ATOM 1004 N N . GLY A 1 131 ? 19.252 5.605 -6.331 1.00 97.88 131 GLY A N 1
ATOM 1005 C CA . GLY A 1 131 ? 19.263 4.538 -5.324 1.00 97.88 131 GLY A CA 1
ATOM 1006 C C . GLY A 1 131 ? 18.620 4.927 -3.988 1.00 97.88 131 GLY A C 1
ATOM 1007 O O . GLY A 1 131 ? 18.107 6.033 -3.818 1.00 97.88 131 GLY A O 1
ATOM 1008 N N . PHE A 1 132 ? 18.612 3.988 -3.037 1.00 98.56 132 PHE A N 1
ATOM 1009 C CA . PHE A 1 132 ? 17.829 4.082 -1.797 1.00 98.56 132 PHE A CA 1
ATOM 1010 C C . PHE A 1 132 ? 18.177 5.298 -0.933 1.00 98.56 132 PHE A C 1
ATOM 1012 O O . PHE A 1 132 ? 17.272 5.999 -0.478 1.00 98.56 132 PHE A O 1
ATOM 1019 N N . ALA A 1 133 ? 19.470 5.594 -0.769 1.00 98.00 133 ALA A N 1
ATOM 1020 C CA . ALA A 1 133 ? 19.972 6.695 0.061 1.00 98.00 133 ALA A CA 1
ATOM 1021 C C . ALA A 1 133 ? 19.496 8.091 -0.376 1.00 98.00 133 ALA A C 1
ATOM 1023 O O . ALA A 1 133 ? 19.618 9.055 0.373 1.00 98.00 133 ALA A O 1
ATOM 1024 N N . ALA A 1 134 ? 18.926 8.216 -1.576 1.00 97.69 134 ALA A N 1
ATOM 1025 C CA . ALA A 1 134 ? 18.396 9.480 -2.067 1.00 97.69 134 ALA A CA 1
ATOM 1026 C C . ALA A 1 134 ? 17.065 9.899 -1.426 1.00 97.69 134 ALA A C 1
ATOM 1028 O O . ALA A 1 134 ? 16.646 11.047 -1.587 1.00 97.69 134 ALA A O 1
ATOM 1029 N N . ALA A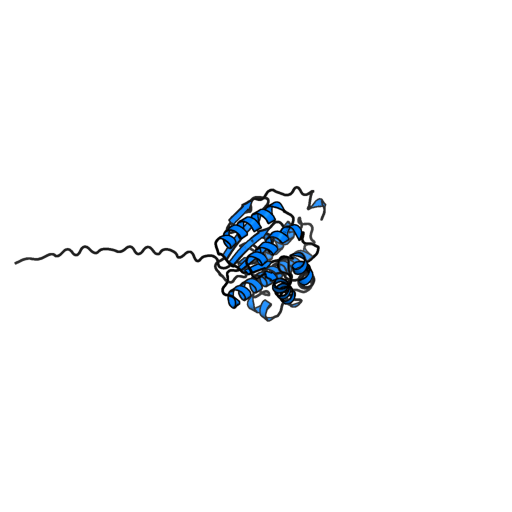 1 135 ? 16.379 8.973 -0.751 1.00 97.75 135 ALA A N 1
ATOM 1030 C CA . ALA A 1 135 ? 15.101 9.250 -0.102 1.00 97.75 135 ALA A CA 1
ATOM 1031 C C . ALA A 1 135 ? 14.864 8.468 1.196 1.00 97.75 135 ALA A C 1
ATOM 1033 O O . ALA A 1 135 ? 14.062 8.898 2.022 1.00 97.75 135 ALA A O 1
ATOM 1034 N N . LEU A 1 136 ? 15.535 7.332 1.399 1.00 98.06 136 LEU A N 1
ATOM 1035 C CA . LEU A 1 136 ? 15.399 6.553 2.624 1.00 98.06 136 LEU A CA 1
ATOM 1036 C C . LEU A 1 136 ? 16.451 6.963 3.652 1.00 98.06 136 LEU A C 1
ATOM 1038 O O . LEU A 1 136 ? 17.600 7.251 3.315 1.00 98.06 136 LEU A O 1
ATOM 1042 N N . LYS A 1 137 ? 16.050 6.948 4.925 1.00 97.12 137 LYS A N 1
ATOM 1043 C CA . LYS A 1 137 ? 16.959 7.207 6.042 1.00 97.12 137 LYS A CA 1
ATOM 1044 C C . LYS A 1 137 ? 18.002 6.081 6.166 1.00 97.12 137 LYS A C 1
ATOM 1046 O O . LYS A 1 137 ? 17.635 4.917 5.959 1.00 97.12 137 LYS A O 1
ATOM 1051 N N . PRO A 1 138 ? 19.258 6.383 6.549 1.00 98.00 138 PRO A N 1
ATOM 1052 C CA . PRO A 1 138 ? 20.311 5.375 6.697 1.00 98.00 138 PRO A CA 1
ATOM 1053 C C . PRO A 1 138 ? 19.922 4.206 7.608 1.00 98.00 138 PRO A C 1
ATOM 1055 O O . PRO A 1 138 ? 20.186 3.054 7.274 1.00 98.00 138 PRO A O 1
ATOM 1058 N N . GLU A 1 139 ? 19.207 4.475 8.703 1.00 97.56 139 GLU A N 1
ATOM 1059 C CA . GLU A 1 139 ? 18.806 3.446 9.668 1.00 97.56 139 GLU A CA 1
ATOM 1060 C C . GLU A 1 139 ? 17.814 2.445 9.061 1.00 97.56 139 GLU A C 1
ATOM 1062 O O . GLU A 1 139 ? 17.781 1.279 9.455 1.00 97.56 139 GLU A O 1
ATOM 1067 N N . LEU A 1 140 ? 16.990 2.891 8.105 1.00 96.94 140 LEU A N 1
ATOM 1068 C CA . LEU A 1 140 ? 16.053 2.026 7.392 1.00 96.94 140 LEU A CA 1
ATOM 1069 C C . LEU A 1 140 ? 16.799 1.150 6.377 1.00 96.94 140 LEU A C 1
ATOM 1071 O O . LEU A 1 140 ? 16.557 -0.054 6.309 1.00 96.94 140 LEU A O 1
ATOM 1075 N N . ILE A 1 141 ? 17.739 1.742 5.635 1.00 98.31 141 ILE A N 1
ATOM 1076 C CA . ILE A 1 141 ? 18.588 1.035 4.664 1.00 98.31 141 ILE A CA 1
ATOM 1077 C C . ILE A 1 141 ? 19.382 -0.077 5.349 1.00 98.31 141 ILE A C 1
ATOM 1079 O O . ILE A 1 141 ? 19.384 -1.210 4.869 1.00 98.31 141 ILE A O 1
ATOM 1083 N N . GLU A 1 142 ? 20.009 0.228 6.485 1.00 97.81 142 GLU A N 1
ATOM 1084 C CA . GLU A 1 142 ? 20.787 -0.734 7.264 1.00 97.81 142 GLU A CA 1
ATOM 1085 C C . GLU A 1 142 ? 19.896 -1.844 7.834 1.00 97.81 142 GLU A C 1
ATOM 1087 O O . GLU A 1 142 ? 20.158 -3.029 7.625 1.00 97.81 142 GLU A O 1
ATOM 1092 N N . ARG A 1 143 ? 18.785 -1.476 8.486 1.00 96.31 143 ARG A N 1
ATOM 1093 C CA . ARG A 1 143 ? 17.861 -2.425 9.128 1.00 96.31 143 ARG A CA 1
ATOM 1094 C C . ARG A 1 143 ? 17.311 -3.482 8.174 1.00 96.31 143 ARG A C 1
ATOM 1096 O O . ARG A 1 143 ? 17.084 -4.615 8.603 1.00 96.31 143 ARG A O 1
ATOM 1103 N N . TYR A 1 144 ? 17.040 -3.102 6.928 1.00 96.94 144 TYR A N 1
ATOM 1104 C CA . TYR A 1 144 ? 16.507 -3.996 5.897 1.00 96.94 144 TYR A CA 1
ATOM 1105 C C . TYR A 1 144 ? 17.574 -4.490 4.916 1.00 96.94 144 TYR A C 1
ATOM 1107 O O . TYR A 1 144 ? 17.238 -5.210 3.980 1.00 96.94 144 TYR A O 1
ATOM 1115 N N . GLN A 1 145 ? 18.848 -4.146 5.141 1.00 96.88 145 GLN A N 1
ATOM 1116 C CA . GLN A 1 145 ? 19.981 -4.546 4.305 1.00 96.88 145 GLN A CA 1
ATOM 1117 C C . GLN A 1 145 ? 19.750 -4.233 2.815 1.00 96.88 145 GLN A C 1
ATOM 1119 O O . GLN A 1 145 ? 20.018 -5.061 1.946 1.00 96.88 145 GLN A O 1
ATOM 1124 N N . LEU A 1 146 ? 19.245 -3.031 2.503 1.00 97.12 146 LEU A N 1
ATOM 1125 C CA . LEU A 1 146 ? 18.805 -2.684 1.141 1.00 97.12 146 LEU A CA 1
ATOM 1126 C C . LEU A 1 146 ? 19.949 -2.607 0.116 1.00 97.12 146 LEU A C 1
ATOM 1128 O O . LEU A 1 146 ? 19.706 -2.716 -1.083 1.00 97.12 146 LEU A O 1
ATOM 1132 N N . GLU A 1 147 ? 21.196 -2.491 0.570 1.00 95.31 147 GLU A N 1
ATOM 1133 C CA . GLU A 1 147 ? 22.379 -2.587 -0.299 1.00 95.31 147 GLU A CA 1
ATOM 1134 C C . GLU A 1 147 ? 22.796 -4.043 -0.598 1.00 95.31 147 GLU A C 1
ATOM 1136 O O . GLU A 1 147 ? 23.627 -4.286 -1.468 1.00 95.31 147 GLU A O 1
ATOM 1141 N N . HIS A 1 148 ? 22.190 -5.026 0.076 1.00 95.88 148 HIS A N 1
ATOM 1142 C CA . HIS A 1 148 ? 22.486 -6.457 -0.059 1.00 95.88 148 HIS A CA 1
ATOM 1143 C C . HIS A 1 148 ? 21.213 -7.280 -0.315 1.00 95.88 148 HIS A C 1
ATOM 1145 O O . HIS A 1 148 ? 21.049 -8.386 0.202 1.00 95.88 148 HIS A O 1
ATOM 1151 N N . ILE A 1 149 ? 20.292 -6.737 -1.116 1.00 96.00 149 ILE A N 1
ATOM 1152 C CA . ILE A 1 149 ? 19.044 -7.420 -1.480 1.00 96.00 149 ILE A CA 1
ATOM 1153 C C . ILE A 1 149 ? 19.367 -8.754 -2.174 1.00 96.00 149 ILE A C 1
ATOM 1155 O O . ILE A 1 149 ? 20.167 -8.767 -3.115 1.00 96.00 149 ILE A O 1
ATOM 1159 N N . PRO A 1 150 ? 18.722 -9.872 -1.779 1.00 95.69 150 PRO A N 1
ATOM 1160 C CA . PRO A 1 150 ? 18.901 -11.152 -2.453 1.00 95.69 150 PRO A CA 1
ATOM 1161 C C . PRO A 1 150 ? 18.676 -11.036 -3.965 1.00 95.69 150 PRO A C 1
ATOM 1163 O O . PRO A 1 150 ? 17.655 -10.509 -4.410 1.00 95.69 150 PRO A O 1
ATOM 1166 N N . ALA A 1 151 ? 19.599 -11.575 -4.765 1.00 96.50 151 ALA A N 1
ATOM 1167 C CA . ALA A 1 151 ? 19.557 -11.437 -6.223 1.00 96.50 151 ALA A CA 1
ATOM 1168 C C . ALA A 1 151 ? 18.232 -11.928 -6.837 1.00 96.50 151 ALA A C 1
ATOM 1170 O O . ALA A 1 151 ? 17.701 -11.291 -7.743 1.00 96.50 151 ALA A O 1
ATOM 1171 N N . ALA A 1 152 ? 17.666 -13.016 -6.303 1.00 96.12 152 ALA A N 1
ATOM 1172 C CA . ALA A 1 152 ? 16.379 -13.552 -6.746 1.00 96.12 152 ALA A CA 1
ATOM 1173 C C . ALA A 1 152 ? 15.210 -12.583 -6.493 1.00 96.12 152 ALA A C 1
ATOM 1175 O O . ALA A 1 152 ? 14.346 -12.434 -7.355 1.00 96.12 152 ALA A O 1
ATOM 1176 N N . LEU A 1 153 ? 15.205 -11.885 -5.351 1.00 96.56 153 LEU A N 1
ATOM 1177 C CA . LEU A 1 153 ? 14.172 -10.906 -5.011 1.00 96.56 153 LEU A CA 1
ATOM 1178 C C . LEU A 1 153 ? 14.245 -9.689 -5.942 1.00 96.56 153 LEU A C 1
ATOM 1180 O O . LEU A 1 153 ? 13.229 -9.263 -6.489 1.00 96.56 153 LEU A O 1
ATOM 1184 N N . LEU A 1 154 ? 15.454 -9.170 -6.184 1.00 97.69 154 LEU A N 1
ATOM 1185 C CA . LEU A 1 154 ? 15.655 -8.058 -7.116 1.00 97.69 154 LEU A CA 1
ATOM 1186 C C . LEU A 1 154 ? 15.283 -8.444 -8.555 1.00 97.69 154 LEU A C 1
ATOM 1188 O O . LEU A 1 154 ? 14.580 -7.690 -9.223 1.00 97.69 154 LEU A O 1
ATOM 1192 N N . ALA A 1 155 ? 15.721 -9.614 -9.029 1.00 98.12 155 ALA A N 1
ATOM 1193 C CA . ALA A 1 155 ? 15.394 -10.105 -10.368 1.00 98.12 155 ALA A CA 1
ATOM 1194 C C . ALA A 1 155 ? 13.882 -10.315 -10.546 1.00 98.12 155 ALA A C 1
ATOM 1196 O O . ALA A 1 155 ? 13.318 -9.907 -11.560 1.00 98.12 155 ALA A O 1
ATOM 1197 N N . GLY A 1 156 ? 13.209 -10.880 -9.540 1.00 97.75 156 GLY A N 1
ATOM 1198 C CA . GLY A 1 156 ? 11.757 -11.036 -9.550 1.00 97.75 156 GLY A CA 1
ATOM 1199 C C . GLY A 1 156 ? 11.021 -9.696 -9.594 1.00 97.75 156 GLY A C 1
ATOM 1200 O O . GLY A 1 156 ? 10.060 -9.553 -10.349 1.00 97.75 156 GLY A O 1
ATOM 1201 N N . GLN A 1 157 ? 11.492 -8.689 -8.851 1.00 98.31 157 GLN A N 1
ATOM 1202 C CA . GLN A 1 157 ? 10.922 -7.338 -8.895 1.00 98.31 157 GLN A CA 1
ATOM 1203 C C . GLN A 1 157 ? 11.165 -6.642 -10.243 1.00 98.31 157 GLN A C 1
ATOM 1205 O O . GLN A 1 157 ? 10.265 -5.981 -10.757 1.00 98.31 157 GLN A O 1
ATOM 1210 N N . ILE A 1 158 ? 12.337 -6.828 -10.861 1.00 98.50 158 ILE A N 1
ATOM 1211 C CA . ILE A 1 158 ? 12.613 -6.356 -12.229 1.00 98.50 158 ILE A CA 1
ATOM 1212 C C . ILE A 1 158 ? 11.601 -6.947 -13.215 1.00 98.50 158 ILE A C 1
ATOM 1214 O O . ILE A 1 158 ? 11.023 -6.208 -14.012 1.00 98.50 158 ILE A O 1
ATOM 1218 N N . GLU A 1 159 ? 11.340 -8.251 -13.134 1.00 97.88 159 GLU A N 1
ATOM 1219 C CA . GLU A 1 159 ? 10.386 -8.918 -14.022 1.00 97.88 159 GLU A CA 1
ATOM 1220 C C . GLU A 1 159 ? 8.934 -8.490 -13.758 1.00 97.88 159 GLU A C 1
ATOM 1222 O O . GLU A 1 159 ? 8.161 -8.258 -14.690 1.00 97.88 159 GLU A O 1
ATOM 1227 N N . ALA A 1 160 ? 8.559 -8.300 -12.492 1.00 96.12 160 ALA A N 1
ATOM 1228 C CA . ALA A 1 160 ? 7.245 -7.774 -12.132 1.00 96.12 160 ALA A CA 1
ATOM 1229 C C . ALA A 1 160 ? 7.025 -6.355 -12.690 1.00 96.12 160 ALA A C 1
ATOM 1231 O O . ALA A 1 160 ? 5.960 -6.057 -13.233 1.00 96.12 160 ALA A O 1
ATOM 1232 N N . VAL A 1 161 ? 8.040 -5.487 -12.612 1.00 97.38 161 VAL A N 1
ATOM 1233 C CA . VAL A 1 161 ? 7.991 -4.147 -13.213 1.00 97.38 161 VAL A CA 1
ATOM 1234 C C . VAL A 1 161 ? 7.891 -4.238 -14.733 1.00 97.38 161 VAL A C 1
ATOM 1236 O O . VAL A 1 161 ? 7.052 -3.557 -15.322 1.00 97.38 161 VAL A O 1
ATOM 1239 N N . ARG A 1 162 ? 8.721 -5.071 -15.368 1.00 96.94 162 ARG A N 1
ATOM 1240 C CA . ARG A 1 162 ? 8.742 -5.256 -16.822 1.00 96.94 162 ARG A CA 1
ATOM 1241 C C . ARG A 1 162 ? 7.372 -5.681 -17.348 1.00 96.94 162 ARG A C 1
ATOM 1243 O O . ARG A 1 162 ? 6.798 -4.995 -18.195 1.00 96.94 162 ARG A O 1
ATOM 1250 N N . SER A 1 163 ? 6.841 -6.780 -16.819 1.00 93.44 163 SER A N 1
ATOM 1251 C CA . SER A 1 163 ? 5.545 -7.338 -17.217 1.00 93.44 163 SER A CA 1
ATOM 1252 C C . SER A 1 163 ? 4.390 -6.375 -16.925 1.00 93.44 163 SER A C 1
ATOM 1254 O O . SER A 1 163 ? 3.537 -6.164 -17.786 1.00 93.44 163 SER A O 1
ATOM 1256 N N . GLY A 1 164 ? 4.406 -5.693 -15.773 1.00 91.00 164 GLY A N 1
ATOM 1257 C CA . GLY A 1 164 ? 3.414 -4.671 -15.416 1.00 91.00 164 GLY A CA 1
ATOM 1258 C C . GLY A 1 164 ? 3.418 -3.429 -16.321 1.00 91.00 164 GLY A C 1
ATOM 1259 O O . GLY A 1 164 ? 2.443 -2.678 -16.341 1.00 91.00 164 GLY A O 1
ATOM 1260 N N . HIS A 1 165 ? 4.488 -3.224 -17.093 1.00 93.56 165 HIS A N 1
ATOM 1261 C CA . HIS A 1 165 ? 4.592 -2.190 -18.125 1.00 93.56 165 HIS A CA 1
ATOM 1262 C C . HIS A 1 165 ? 4.637 -2.786 -19.539 1.00 93.56 165 HIS A C 1
ATOM 1264 O O . HIS A 1 165 ? 5.236 -2.203 -20.440 1.00 93.56 165 HIS A O 1
ATOM 1270 N N . CYS A 1 166 ? 4.031 -3.961 -19.735 1.00 92.81 166 CYS A N 1
ATOM 1271 C CA . CYS A 1 166 ? 3.880 -4.607 -21.038 1.00 92.81 166 CYS A CA 1
ATOM 1272 C C . CYS A 1 166 ? 5.198 -4.831 -21.802 1.00 92.81 166 CYS A C 1
ATOM 1274 O O . CYS A 1 166 ? 5.195 -4.888 -23.028 1.00 92.81 166 CYS A O 1
ATOM 1276 N N . ASN A 1 167 ? 6.328 -4.961 -21.098 1.00 93.44 167 ASN A N 1
ATOM 1277 C CA . ASN A 1 167 ? 7.670 -5.065 -21.686 1.00 93.44 167 ASN A CA 1
ATOM 1278 C C . ASN A 1 167 ? 8.104 -3.843 -22.522 1.00 93.44 167 ASN A C 1
ATOM 1280 O O . ASN A 1 167 ? 9.024 -3.951 -23.326 1.00 93.44 167 ASN A O 1
ATOM 1284 N N . GLN A 1 168 ? 7.464 -2.685 -22.339 1.00 93.06 168 GLN A N 1
ATOM 1285 C CA . GLN A 1 168 ? 7.726 -1.477 -23.135 1.00 93.06 168 GLN A CA 1
ATOM 1286 C C . GLN A 1 168 ? 8.711 -0.506 -22.475 1.00 93.06 168 GLN A C 1
ATOM 1288 O O . GLN A 1 168 ? 9.151 0.460 -23.098 1.00 93.06 168 GLN A O 1
ATOM 1293 N N . LEU A 1 169 ? 9.075 -0.737 -21.211 1.00 93.19 169 LEU A N 1
ATOM 1294 C CA . LEU A 1 169 ? 10.075 0.087 -20.540 1.00 93.19 169 LEU A CA 1
ATOM 1295 C C . LEU A 1 169 ? 11.483 -0.175 -21.097 1.00 93.19 169 LEU A C 1
ATOM 1297 O O . LEU A 1 169 ? 11.850 -1.333 -21.300 1.00 93.19 169 LEU A O 1
ATOM 1301 N N . PRO A 1 170 ? 12.320 0.870 -21.239 1.00 95.62 170 PRO A N 1
ATOM 1302 C CA . PRO A 1 170 ? 13.746 0.696 -21.483 1.00 95.62 170 PRO A CA 1
ATOM 1303 C C . PRO A 1 170 ? 14.405 -0.166 -20.398 1.00 95.62 170 PRO A C 1
ATOM 1305 O O . PRO A 1 170 ? 14.234 0.101 -19.206 1.00 95.62 170 PRO A O 1
ATOM 1308 N N . GLU A 1 171 ? 15.232 -1.133 -20.807 1.00 96.19 171 GLU A N 1
ATOM 1309 C CA . GLU A 1 171 ? 15.976 -2.034 -19.904 1.00 96.19 171 GLU A CA 1
ATOM 1310 C C . GLU A 1 171 ? 16.735 -1.292 -18.801 1.00 96.19 171 GLU A C 1
ATOM 1312 O O . GLU A 1 171 ? 16.766 -1.715 -17.647 1.00 96.19 171 GLU A O 1
ATOM 1317 N N . SER A 1 172 ? 17.316 -0.140 -19.142 1.00 96.81 172 SER A N 1
ATOM 1318 C CA . SER A 1 172 ? 18.100 0.683 -18.222 1.00 96.81 172 SER A CA 1
ATOM 1319 C C . SER A 1 172 ? 17.285 1.262 -17.061 1.00 96.81 172 SER A C 1
ATOM 1321 O O . SER A 1 172 ? 17.863 1.584 -16.024 1.00 96.81 172 SER A O 1
ATOM 1323 N N . LEU A 1 173 ? 15.958 1.383 -17.196 1.00 96.88 173 LEU A N 1
ATOM 1324 C CA . LEU A 1 173 ? 15.084 1.897 -16.136 1.00 96.88 173 LEU A CA 1
ATOM 1325 C C . LEU A 1 173 ? 14.629 0.814 -15.158 1.00 96.88 173 LEU A C 1
ATOM 1327 O O . LEU A 1 173 ? 14.303 1.133 -14.010 1.00 96.88 173 LEU A O 1
ATOM 1331 N N . LEU A 1 174 ? 14.612 -0.452 -15.580 1.00 98.31 174 LEU A N 1
ATOM 1332 C CA . LEU A 1 174 ? 14.018 -1.535 -14.798 1.00 98.31 174 LEU A CA 1
ATOM 1333 C C . LEU A 1 174 ? 14.672 -1.718 -13.420 1.00 98.31 174 LEU A C 1
ATOM 1335 O O . LEU A 1 174 ? 13.927 -1.791 -12.442 1.00 98.31 174 LEU A O 1
ATOM 1339 N N . PRO A 1 175 ? 16.015 -1.705 -13.264 1.00 98.00 175 PRO A N 1
ATOM 1340 C CA . PRO A 1 175 ? 16.625 -1.841 -11.942 1.00 98.00 175 PRO A CA 1
ATOM 1341 C C . PRO A 1 175 ? 16.259 -0.690 -10.997 1.00 98.00 175 PRO A C 1
ATOM 1343 O O . PRO A 1 175 ? 16.031 -0.908 -9.810 1.00 98.00 175 PRO A O 1
ATOM 1346 N N . GLY A 1 176 ? 16.180 0.542 -11.512 1.00 98.31 176 GLY A N 1
ATOM 1347 C CA . GLY A 1 176 ? 15.779 1.709 -10.724 1.00 98.31 176 GLY A CA 1
ATOM 1348 C C . GLY A 1 176 ? 14.323 1.619 -10.265 1.00 98.31 176 GLY A C 1
ATOM 1349 O O . GLY A 1 176 ? 14.024 1.856 -9.096 1.00 98.31 176 GLY A O 1
ATOM 1350 N N . MET A 1 177 ? 13.420 1.220 -11.163 1.00 98.44 177 MET A N 1
ATOM 1351 C CA . MET A 1 177 ? 12.008 1.013 -10.833 1.00 98.44 177 MET A CA 1
ATOM 1352 C C . MET A 1 177 ? 11.792 -0.150 -9.860 1.00 98.44 177 MET A C 1
ATOM 1354 O O . MET A 1 177 ? 10.993 -0.020 -8.936 1.00 98.44 177 MET A O 1
ATOM 1358 N N . ALA A 1 178 ? 12.542 -1.245 -9.997 1.00 98.56 178 ALA A N 1
ATOM 1359 C CA . ALA A 1 178 ? 12.506 -2.357 -9.050 1.00 98.56 178 ALA A CA 1
ATOM 1360 C C . ALA A 1 178 ? 12.951 -1.922 -7.644 1.00 98.56 178 ALA A C 1
ATOM 1362 O O . ALA A 1 178 ? 12.283 -2.245 -6.663 1.00 98.56 178 ALA A O 1
ATOM 1363 N N . ARG A 1 179 ? 14.016 -1.111 -7.528 1.00 98.62 179 ARG A N 1
ATOM 1364 C CA . ARG A 1 179 ? 14.409 -0.511 -6.238 1.00 98.62 179 ARG A CA 1
ATOM 1365 C C . ARG A 1 179 ? 13.310 0.380 -5.665 1.00 98.62 179 ARG A C 1
ATOM 1367 O O . ARG A 1 179 ? 13.064 0.335 -4.466 1.00 98.62 179 ARG A O 1
ATOM 1374 N N . ALA A 1 180 ? 12.619 1.160 -6.494 1.00 98.69 180 ALA A N 1
ATOM 1375 C CA . ALA A 1 180 ? 11.504 1.979 -6.026 1.00 98.69 180 ALA A CA 1
ATOM 1376 C C . ALA A 1 180 ? 10.316 1.135 -5.521 1.00 98.69 180 ALA A C 1
ATOM 1378 O O . ALA A 1 180 ? 9.730 1.491 -4.500 1.00 98.69 180 ALA A O 1
ATOM 1379 N N . GLN A 1 181 ? 9.999 0.006 -6.169 1.00 98.44 181 GLN A N 1
ATOM 1380 C CA . GLN A 1 181 ? 8.994 -0.944 -5.666 1.00 98.44 181 GLN A CA 1
ATOM 1381 C C . GLN A 1 181 ? 9.405 -1.538 -4.315 1.00 98.44 181 GLN A C 1
ATOM 1383 O O . GLN A 1 181 ? 8.627 -1.477 -3.368 1.00 98.44 181 GLN A O 1
ATOM 1388 N N . ILE A 1 182 ? 10.654 -1.993 -4.192 1.00 98.69 182 ILE A N 1
ATOM 1389 C CA . ILE A 1 182 ? 11.201 -2.509 -2.929 1.00 98.69 182 ILE A CA 1
ATOM 1390 C C . ILE A 1 182 ? 11.143 -1.448 -1.824 1.00 98.69 182 ILE A C 1
ATOM 1392 O O . ILE A 1 182 ? 10.751 -1.743 -0.701 1.00 98.69 182 ILE A O 1
ATOM 1396 N N . ALA A 1 183 ? 11.486 -0.197 -2.131 1.00 98.75 183 ALA A N 1
ATOM 1397 C CA . ALA A 1 183 ? 11.417 0.889 -1.161 1.00 98.75 183 ALA A CA 1
ATOM 1398 C C . ALA A 1 183 ? 9.982 1.142 -0.671 1.00 98.75 183 ALA A C 1
ATOM 1400 O O . ALA A 1 183 ? 9.779 1.336 0.525 1.00 98.75 183 ALA A O 1
ATOM 1401 N N . ARG A 1 184 ? 8.986 1.106 -1.570 1.00 98.81 184 ARG A N 1
ATOM 1402 C CA . ARG A 1 184 ? 7.562 1.193 -1.196 1.00 98.81 184 ARG A CA 1
ATOM 1403 C C . ARG A 1 184 ? 7.173 0.036 -0.277 1.00 98.81 184 ARG A C 1
ATOM 1405 O O . ARG A 1 184 ? 6.590 0.285 0.773 1.00 98.81 184 ARG A O 1
ATOM 1412 N N . ASP A 1 185 ? 7.554 -1.193 -0.629 1.00 98.81 185 ASP A N 1
ATOM 1413 C CA . ASP A 1 185 ? 7.257 -2.387 0.170 1.00 98.81 185 ASP A CA 1
ATOM 1414 C C . ASP A 1 185 ? 7.863 -2.313 1.580 1.00 98.81 185 ASP A C 1
ATOM 1416 O O . ASP A 1 185 ? 7.201 -2.635 2.567 1.00 98.81 185 ASP A O 1
ATOM 1420 N N . VAL A 1 186 ? 9.108 -1.845 1.689 1.00 98.50 186 VAL A N 1
ATOM 1421 C CA . VAL A 1 186 ? 9.811 -1.668 2.968 1.00 98.50 186 VAL A CA 1
ATOM 1422 C C . VAL A 1 186 ? 9.146 -0.593 3.823 1.00 98.50 186 VAL A C 1
ATOM 1424 O O . VAL A 1 186 ? 8.966 -0.803 5.020 1.00 98.50 186 VAL A O 1
ATOM 1427 N N . VAL A 1 187 ? 8.746 0.539 3.234 1.00 98.69 187 VAL A N 1
ATOM 1428 C CA . VAL A 1 187 ? 8.035 1.601 3.966 1.00 98.69 187 VAL A CA 1
ATOM 1429 C C . VAL A 1 187 ? 6.673 1.108 4.455 1.00 98.69 187 VAL A C 1
ATOM 1431 O O . VAL A 1 187 ? 6.348 1.308 5.624 1.00 98.69 187 VAL A O 1
ATOM 1434 N N . MET A 1 188 ? 5.913 0.394 3.619 1.00 98.88 188 MET A N 1
ATOM 1435 C CA . MET A 1 188 ? 4.645 -0.216 4.035 1.00 98.88 188 MET A CA 1
ATOM 1436 C C . MET A 1 188 ? 4.857 -1.205 5.189 1.00 98.88 188 MET A C 1
ATOM 1438 O O . MET A 1 188 ? 4.142 -1.143 6.190 1.00 98.88 188 MET A O 1
ATOM 1442 N N . ALA A 1 189 ? 5.860 -2.082 5.084 1.00 98.50 189 ALA A N 1
ATOM 1443 C CA . ALA A 1 189 ? 6.198 -3.037 6.137 1.00 98.50 189 ALA A CA 1
ATOM 1444 C C . ALA A 1 189 ? 6.590 -2.339 7.446 1.00 98.50 189 ALA A C 1
ATOM 1446 O O . ALA A 1 189 ? 6.114 -2.725 8.513 1.00 98.50 189 ALA A O 1
ATOM 1447 N N . GLU A 1 190 ? 7.413 -1.294 7.372 1.00 97.81 190 GLU A N 1
ATOM 1448 C CA . GLU A 1 190 ? 7.845 -0.514 8.529 1.00 97.81 190 GLU A CA 1
ATOM 1449 C C . GLU A 1 190 ? 6.650 0.140 9.235 1.00 97.81 190 GLU A C 1
ATOM 1451 O O . GLU A 1 190 ? 6.479 -0.058 10.437 1.00 97.81 190 GLU A O 1
ATOM 1456 N N . VAL A 1 191 ? 5.755 0.801 8.491 1.00 98.56 191 VAL A N 1
ATOM 1457 C CA . VAL A 1 191 ? 4.526 1.403 9.040 1.00 98.56 191 VAL A CA 1
ATOM 1458 C C . VAL A 1 191 ? 3.660 0.360 9.754 1.00 98.56 191 VAL A C 1
ATOM 1460 O O . VAL A 1 191 ? 3.141 0.607 10.848 1.00 98.56 191 VAL A O 1
ATOM 1463 N N . MET A 1 192 ? 3.520 -0.836 9.174 1.00 98.44 192 MET A N 1
ATOM 1464 C CA . MET A 1 192 ? 2.768 -1.931 9.792 1.00 98.44 192 MET A CA 1
ATOM 1465 C C . MET A 1 192 ? 3.436 -2.429 11.082 1.00 98.44 192 MET A C 1
ATOM 1467 O O . MET A 1 192 ? 2.763 -2.614 12.101 1.00 98.44 192 MET A O 1
ATOM 1471 N N . LEU A 1 193 ? 4.754 -2.642 11.061 1.00 97.50 193 LEU A N 1
ATOM 1472 C CA . LEU A 1 193 ? 5.529 -3.098 12.217 1.00 97.50 193 LEU A CA 1
ATOM 1473 C C . LEU A 1 193 ? 5.480 -2.080 13.366 1.00 97.50 193 LEU A C 1
ATOM 1475 O O . LEU A 1 193 ? 5.233 -2.464 14.512 1.00 97.50 193 LEU A O 1
ATOM 1479 N N . GLU A 1 194 ? 5.658 -0.791 13.075 1.00 96.75 194 GLU A N 1
ATOM 1480 C CA . GLU A 1 194 ? 5.599 0.290 14.064 1.00 96.75 194 GLU A CA 1
ATOM 1481 C C . GLU A 1 194 ? 4.197 0.447 14.669 1.00 96.75 194 GLU A C 1
ATOM 1483 O O . GLU A 1 194 ? 4.055 0.606 15.889 1.00 96.75 194 GLU A O 1
ATOM 1488 N N . SER A 1 195 ? 3.144 0.339 13.853 1.00 97.56 195 SER A N 1
ATOM 1489 C CA . SER A 1 195 ? 1.762 0.403 14.339 1.00 97.56 195 SER A CA 1
ATOM 1490 C C . SER A 1 195 ? 1.421 -0.766 15.264 1.00 97.56 195 SER A C 1
ATOM 1492 O O . SER A 1 195 ? 0.892 -0.561 16.361 1.00 97.56 195 SER A O 1
ATOM 1494 N N . MET A 1 196 ? 1.789 -1.990 14.882 1.00 95.69 196 MET A N 1
ATOM 1495 C CA . MET A 1 196 ? 1.595 -3.168 15.729 1.00 95.69 196 MET A CA 1
ATOM 1496 C C . MET A 1 196 ? 2.386 -3.041 17.038 1.00 95.69 196 MET A C 1
ATOM 1498 O O . MET A 1 196 ? 1.836 -3.271 18.114 1.00 95.69 196 MET A O 1
ATOM 1502 N N . LYS A 1 197 ? 3.654 -2.612 16.977 1.00 95.19 197 LYS A N 1
ATOM 1503 C CA . LYS A 1 197 ? 4.498 -2.415 18.166 1.00 95.19 197 LYS A CA 1
ATOM 1504 C C . LYS A 1 197 ? 3.915 -1.379 19.135 1.00 95.19 197 LYS A C 1
ATOM 1506 O O . LYS A 1 197 ? 3.990 -1.578 20.343 1.00 95.19 197 LYS A O 1
ATOM 1511 N N . SER A 1 198 ? 3.369 -0.279 18.620 1.00 95.62 198 SER A N 1
ATOM 1512 C CA . SER A 1 198 ? 2.856 0.827 19.442 1.00 95.62 198 SER A CA 1
ATOM 1513 C C . SER A 1 198 ? 1.450 0.586 19.993 1.00 95.62 198 SER A C 1
ATOM 1515 O O . SER A 1 198 ? 1.143 1.045 21.090 1.00 95.62 198 SER A O 1
ATOM 1517 N N . THR A 1 199 ? 0.595 -0.129 19.259 1.00 94.75 199 THR A N 1
ATOM 1518 C CA . THR A 1 199 ? -0.828 -0.273 19.613 1.00 94.75 199 THR A CA 1
ATOM 1519 C C . THR A 1 199 ? -1.216 -1.669 20.084 1.00 94.75 199 THR A C 1
ATOM 1521 O O . THR A 1 199 ? -2.275 -1.834 20.688 1.00 94.75 199 THR A O 1
ATOM 1524 N N . GLY A 1 200 ? -0.414 -2.689 19.774 1.00 93.94 200 GLY A N 1
ATOM 1525 C CA . GLY A 1 200 ? -0.767 -4.085 20.016 1.00 93.94 200 GLY A CA 1
ATOM 1526 C C . GLY A 1 200 ? -1.899 -4.615 19.123 1.00 93.94 200 GLY A C 1
ATOM 1527 O O . GLY A 1 200 ? -2.353 -5.740 19.342 1.00 93.94 200 GLY A O 1
ATOM 1528 N N . ARG A 1 201 ? -2.379 -3.832 18.147 1.00 95.31 201 ARG A N 1
ATOM 1529 C CA . ARG A 1 201 ? -3.469 -4.204 17.234 1.00 95.31 201 ARG A CA 1
ATOM 1530 C C . ARG A 1 201 ? -2.927 -4.887 15.991 1.00 95.31 201 ARG A C 1
ATOM 1532 O O . ARG A 1 201 ? -1.882 -4.499 15.480 1.00 95.31 201 ARG A O 1
ATOM 1539 N N . ASP A 1 202 ? -3.688 -5.844 15.473 1.00 97.50 202 ASP A N 1
ATOM 1540 C CA . ASP A 1 202 ? -3.433 -6.381 14.138 1.00 97.50 202 ASP A CA 1
ATOM 1541 C C . ASP A 1 202 ? -3.470 -5.255 13.097 1.00 97.50 202 ASP A C 1
ATOM 1543 O O . ASP A 1 202 ? -4.153 -4.241 13.281 1.00 97.50 202 ASP A O 1
ATOM 1547 N N . VAL A 1 203 ? -2.756 -5.439 11.990 1.00 98.62 203 VAL A N 1
ATOM 1548 C CA . VAL A 1 203 ? -2.673 -4.429 10.931 1.00 98.62 203 VAL A CA 1
ATOM 1549 C C . VAL A 1 203 ? -3.109 -5.019 9.601 1.00 98.62 203 VAL A C 1
ATOM 1551 O O . VAL A 1 203 ? -2.599 -6.050 9.161 1.00 98.62 203 VAL A O 1
ATOM 1554 N N . VAL A 1 204 ? -4.051 -4.339 8.954 1.00 98.81 204 VAL A N 1
ATOM 1555 C CA . VAL A 1 204 ? -4.497 -4.631 7.596 1.00 98.81 204 VAL A CA 1
ATOM 1556 C C . VAL A 1 204 ? -3.778 -3.709 6.626 1.00 98.81 204 VAL A C 1
ATOM 1558 O O . VAL A 1 204 ? -3.891 -2.498 6.772 1.00 98.81 204 VAL A O 1
ATOM 1561 N N . LEU A 1 205 ? -3.096 -4.248 5.621 1.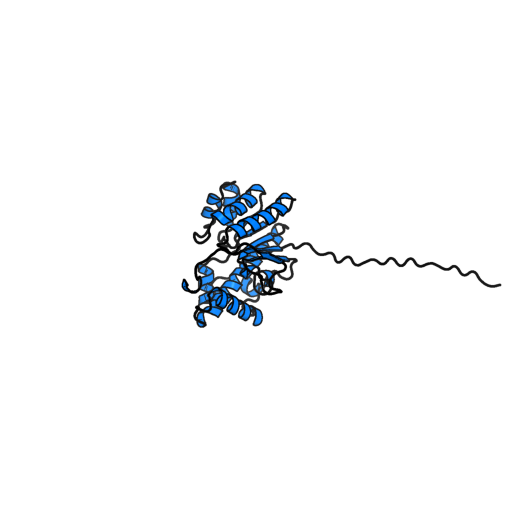00 98.94 205 LEU A N 1
ATOM 1562 C CA . LEU A 1 205 ? -2.618 -3.472 4.478 1.00 98.94 205 LEU A CA 1
ATOM 1563 C C . LEU A 1 205 ? -3.611 -3.565 3.328 1.00 98.94 205 LEU A C 1
ATOM 1565 O O . LEU A 1 205 ? -4.011 -4.662 2.943 1.00 98.94 205 LEU A O 1
ATOM 1569 N N . ILE A 1 206 ? -3.938 -2.416 2.751 1.00 98.88 206 ILE A N 1
ATOM 1570 C CA . ILE A 1 206 ? -4.620 -2.286 1.471 1.00 98.88 206 ILE A CA 1
ATOM 1571 C C . ILE A 1 206 ? -3.624 -1.731 0.455 1.00 98.88 206 ILE A C 1
ATOM 1573 O O . ILE A 1 206 ? -3.161 -0.596 0.599 1.00 98.88 206 ILE A O 1
ATOM 1577 N N . ALA A 1 207 ? -3.288 -2.539 -0.546 1.00 98.88 207 ALA A N 1
ATOM 1578 C CA . ALA A 1 207 ? -2.325 -2.183 -1.583 1.00 98.88 207 ALA A CA 1
ATOM 1579 C C . ALA A 1 207 ? -2.593 -2.967 -2.873 1.00 98.88 207 ALA A C 1
ATOM 1581 O O . ALA A 1 207 ? -3.322 -3.957 -2.868 1.00 98.88 207 ALA A O 1
ATOM 1582 N N . GLY A 1 208 ? -1.977 -2.557 -3.978 1.00 98.44 208 GLY A N 1
ATOM 1583 C CA . GLY A 1 208 ? -2.038 -3.277 -5.245 1.00 98.44 208 GLY A CA 1
ATOM 1584 C C . GLY A 1 208 ? -1.546 -4.719 -5.108 1.00 98.44 208 GLY A C 1
ATOM 1585 O O . GLY A 1 208 ? -0.675 -5.026 -4.291 1.00 98.44 208 GLY A O 1
ATOM 1586 N N . ASN A 1 209 ? -2.071 -5.625 -5.939 1.00 97.88 209 ASN A N 1
ATOM 1587 C CA . ASN A 1 209 ? -1.734 -7.054 -5.860 1.00 97.88 209 ASN A CA 1
ATOM 1588 C C . ASN A 1 209 ? -0.217 -7.335 -5.894 1.00 97.88 209 ASN A C 1
ATOM 1590 O O . ASN A 1 209 ? 0.253 -8.232 -5.202 1.00 97.88 209 ASN A O 1
ATOM 1594 N N . GLY A 1 210 ? 0.569 -6.532 -6.621 1.00 97.06 210 GLY A N 1
ATOM 1595 C CA . GLY A 1 210 ? 2.031 -6.650 -6.639 1.00 97.06 210 GLY A CA 1
ATOM 1596 C C . GLY A 1 210 ? 2.689 -6.463 -5.265 1.00 97.06 210 GLY A C 1
ATOM 1597 O O . GLY A 1 210 ? 3.609 -7.205 -4.935 1.00 97.06 210 GLY A O 1
ATOM 1598 N N . HIS A 1 211 ? 2.178 -5.539 -4.446 1.00 98.69 211 HIS A N 1
ATOM 1599 C CA . HIS A 1 211 ? 2.704 -5.229 -3.112 1.00 98.69 211 HIS A CA 1
ATOM 1600 C C . HIS A 1 211 ? 2.368 -6.308 -2.074 1.00 98.69 211 HIS A C 1
ATOM 1602 O O . HIS A 1 211 ? 3.100 -6.490 -1.105 1.00 98.69 211 HIS A O 1
ATOM 1608 N N . VAL A 1 212 ? 1.288 -7.070 -2.267 1.00 98.44 212 VAL A N 1
ATOM 1609 C CA . VAL A 1 212 ? 0.885 -8.118 -1.310 1.00 98.44 212 VAL A CA 1
ATOM 1610 C C . VAL A 1 212 ? 1.423 -9.506 -1.667 1.00 98.44 212 VAL A C 1
ATOM 1612 O O . VAL A 1 212 ? 1.177 -10.470 -0.942 1.00 98.44 212 VAL A O 1
ATOM 1615 N N . ARG A 1 213 ? 2.182 -9.632 -2.759 1.00 97.38 213 ARG A N 1
ATOM 1616 C CA . ARG A 1 213 ? 2.810 -10.889 -3.184 1.00 97.38 213 ARG A CA 1
ATOM 1617 C C . ARG A 1 213 ? 3.699 -11.486 -2.098 1.00 97.38 213 ARG A C 1
ATOM 1619 O O . ARG A 1 213 ? 4.594 -10.817 -1.585 1.00 97.38 213 ARG A O 1
ATOM 1626 N N . ARG A 1 214 ? 3.500 -12.769 -1.792 1.00 95.94 214 ARG A N 1
ATOM 1627 C CA . ARG A 1 214 ? 4.286 -13.518 -0.802 1.00 95.94 214 ARG A CA 1
ATOM 1628 C C . ARG A 1 214 ? 5.741 -13.654 -1.199 1.00 95.94 214 ARG A C 1
ATOM 1630 O O . ARG A 1 214 ? 6.571 -13.682 -0.304 1.00 95.94 214 ARG A O 1
ATOM 1637 N N . ASP A 1 215 ? 6.036 -13.720 -2.491 1.00 95.25 215 ASP A N 1
ATOM 1638 C CA . ASP A 1 215 ? 7.374 -13.946 -3.031 1.00 95.25 215 ASP A CA 1
ATOM 1639 C C . ASP A 1 215 ? 8.193 -12.662 -3.228 1.00 95.25 215 ASP A C 1
ATOM 1641 O O . ASP A 1 215 ? 9.416 -12.733 -3.156 1.00 95.25 215 ASP A O 1
ATOM 1645 N N . LEU A 1 216 ? 7.554 -11.500 -3.430 1.00 95.69 216 LEU A N 1
ATOM 1646 C CA . LEU A 1 216 ? 8.262 -10.254 -3.778 1.00 95.69 216 LEU A CA 1
ATOM 1647 C C . LEU A 1 216 ? 7.922 -9.018 -2.936 1.00 95.69 216 LEU A C 1
ATOM 1649 O O . LEU A 1 216 ? 8.769 -8.134 -2.807 1.00 95.69 216 LEU A O 1
ATOM 1653 N N . GLY A 1 217 ? 6.690 -8.919 -2.438 1.00 97.56 217 GLY A N 1
ATOM 1654 C CA . GLY A 1 217 ? 6.145 -7.672 -1.904 1.00 97.56 217 GLY A CA 1
ATOM 1655 C C . GLY A 1 217 ? 6.450 -7.445 -0.424 1.00 97.56 217 GLY A C 1
ATOM 1656 O O . GLY A 1 217 ? 7.381 -8.014 0.148 1.00 97.56 217 GLY A O 1
ATOM 1657 N N . VAL A 1 218 ? 5.583 -6.674 0.233 1.00 98.62 218 VAL A N 1
ATOM 1658 C CA . VAL A 1 218 ? 5.582 -6.404 1.682 1.00 98.62 218 VAL A CA 1
ATOM 1659 C C . VAL A 1 218 ? 5.835 -7.649 2.553 1.00 98.62 218 VAL A C 1
ATOM 1661 O O . VAL A 1 218 ? 6.616 -7.538 3.501 1.00 98.62 218 VAL A O 1
ATOM 1664 N N . PRO A 1 219 ? 5.275 -8.849 2.266 1.00 97.44 219 PRO A N 1
ATOM 1665 C CA . PRO A 1 219 ? 5.561 -10.054 3.049 1.00 97.44 219 PRO A CA 1
ATOM 1666 C C . PRO A 1 219 ? 7.045 -10.402 3.214 1.00 97.44 219 PRO A C 1
ATOM 1668 O O . PRO A 1 219 ? 7.404 -10.978 4.240 1.00 97.44 219 PRO A O 1
ATOM 1671 N N . GLN A 1 220 ? 7.907 -10.048 2.254 1.00 96.88 220 GLN A N 1
ATOM 1672 C CA . GLN A 1 220 ? 9.355 -10.290 2.337 1.00 96.88 220 GLN A CA 1
ATOM 1673 C C . GLN A 1 220 ? 10.030 -9.464 3.446 1.00 96.88 220 GLN A C 1
ATOM 1675 O O . GLN A 1 220 ? 11.108 -9.815 3.921 1.00 96.88 220 GLN A O 1
ATOM 1680 N N . TRP A 1 221 ? 9.374 -8.398 3.910 1.00 97.31 221 TRP A N 1
ATOM 1681 C CA . TRP A 1 221 ? 9.942 -7.406 4.824 1.00 97.31 221 TRP A CA 1
ATOM 1682 C C . TRP A 1 221 ? 9.326 -7.450 6.234 1.00 97.31 221 TRP A C 1
ATOM 1684 O O . TRP A 1 221 ? 9.803 -6.768 7.137 1.00 97.31 221 TRP A O 1
ATOM 1694 N N . LEU A 1 222 ? 8.323 -8.302 6.484 1.00 95.50 222 LEU A N 1
ATOM 1695 C CA . LEU A 1 222 ? 7.631 -8.418 7.782 1.00 95.50 222 LEU A CA 1
ATOM 1696 C C . LEU A 1 222 ? 8.306 -9.368 8.802 1.00 95.50 222 LEU A C 1
ATOM 1698 O O . LEU A 1 222 ? 7.677 -9.776 9.777 1.00 95.50 222 LEU A O 1
ATOM 1702 N N . LYS A 1 223 ? 9.592 -9.708 8.620 1.00 78.88 223 LYS A N 1
ATOM 1703 C CA . LYS A 1 223 ? 10.462 -10.392 9.613 1.00 78.88 223 LYS A CA 1
ATOM 1704 C C . LYS A 1 223 ? 9.825 -11.614 10.306 1.00 78.88 223 LYS A C 1
ATOM 1706 O O . LYS A 1 223 ? 9.841 -11.722 11.531 1.00 78.88 223 LYS A O 1
ATOM 1711 N N . SER A 1 224 ? 9.268 -12.534 9.519 1.00 76.62 224 SER A N 1
ATOM 1712 C CA . SER A 1 224 ? 8.630 -13.784 9.984 1.00 76.62 224 SER A CA 1
ATOM 1713 C C . SER A 1 224 ? 7.380 -13.612 10.852 1.00 76.62 224 SER A C 1
ATOM 1715 O O . SER A 1 224 ? 6.930 -14.578 11.470 1.00 76.62 224 SER A O 1
ATOM 1717 N N . ALA A 1 225 ? 6.795 -12.416 10.911 1.00 84.75 225 ALA A N 1
ATOM 1718 C CA . ALA A 1 225 ? 5.552 -12.236 11.633 1.00 84.75 225 ALA A CA 1
ATOM 1719 C C . ALA A 1 225 ? 4.411 -13.068 11.014 1.00 84.75 225 ALA A C 1
ATOM 1721 O O . ALA A 1 225 ? 4.329 -13.163 9.785 1.00 84.75 225 ALA A O 1
ATOM 1722 N N . PRO A 1 226 ? 3.498 -13.629 11.833 1.00 91.75 226 PRO A N 1
ATOM 1723 C CA . PRO A 1 226 ? 2.314 -14.311 11.327 1.00 91.75 226 PRO A CA 1
ATOM 1724 C C . PRO A 1 226 ? 1.504 -13.366 10.440 1.00 91.75 226 PRO A C 1
ATOM 1726 O O . PRO A 1 226 ? 0.995 -12.344 10.915 1.00 91.75 226 PRO A O 1
ATOM 1729 N N . LEU A 1 227 ? 1.392 -13.704 9.158 1.00 96.19 227 LEU A N 1
ATOM 1730 C CA . LEU A 1 227 ? 0.692 -12.900 8.167 1.00 96.19 227 LEU A CA 1
ATOM 1731 C C . LEU A 1 227 ? -0.198 -13.760 7.276 1.00 96.19 227 LEU A C 1
ATOM 1733 O O . LEU A 1 227 ? 0.044 -14.956 7.130 1.00 96.19 227 LEU A O 1
ATOM 1737 N N . HIS A 1 228 ? -1.199 -13.128 6.669 1.00 97.38 228 HIS A N 1
ATOM 1738 C CA . HIS A 1 228 ? -2.026 -13.726 5.623 1.00 97.38 228 HIS A CA 1
ATOM 1739 C C . HIS A 1 228 ? -2.211 -12.738 4.475 1.00 97.38 228 HIS A C 1
ATOM 1741 O O . HIS A 1 228 ? -2.684 -11.622 4.691 1.00 97.38 228 HIS A O 1
ATOM 1747 N N . SER A 1 229 ? -1.858 -13.143 3.259 1.00 97.88 229 SER A N 1
ATOM 1748 C CA . SER A 1 229 ? -2.006 -12.356 2.038 1.00 97.88 229 SER A CA 1
ATOM 1749 C C . SER A 1 229 ? -3.132 -12.891 1.160 1.00 97.88 229 SER A C 1
ATOM 1751 O O . SER A 1 229 ? -3.157 -14.066 0.791 1.00 97.88 229 SER A O 1
ATOM 1753 N N . THR A 1 230 ? -4.070 -12.014 0.811 1.00 98.19 230 THR A N 1
ATOM 1754 C CA . THR A 1 230 ? -5.173 -12.294 -0.111 1.00 98.19 230 THR A CA 1
ATOM 1755 C C . THR A 1 230 ? -5.128 -11.336 -1.286 1.00 98.19 230 THR A C 1
ATOM 1757 O O . THR A 1 230 ? -5.240 -10.129 -1.091 1.00 98.19 230 THR A O 1
ATOM 1760 N N . ALA A 1 231 ? -5.030 -11.861 -2.503 1.00 97.94 231 ALA A N 1
ATOM 1761 C CA . ALA A 1 231 ? -5.149 -11.056 -3.716 1.00 97.94 231 ALA A CA 1
ATOM 1762 C C . ALA A 1 231 ? -6.593 -11.000 -4.222 1.00 97.94 231 ALA A C 1
ATOM 1764 O O . ALA A 1 231 ? -7.293 -12.011 -4.202 1.00 97.94 231 ALA A O 1
ATOM 1765 N N . TYR A 1 232 ? -7.012 -9.842 -4.730 1.00 97.62 232 TYR A N 1
ATOM 1766 C CA . TYR A 1 232 ? -8.286 -9.671 -5.435 1.00 97.62 232 TYR A CA 1
ATOM 1767 C C . TYR A 1 232 ? -7.964 -9.489 -6.910 1.00 97.62 232 TYR A C 1
ATOM 1769 O O . TYR A 1 232 ? -7.436 -8.450 -7.305 1.00 97.62 232 TYR A O 1
ATOM 1777 N N . LEU A 1 233 ? -8.198 -10.528 -7.706 1.00 95.56 233 LEU A N 1
ATOM 1778 C CA . LEU A 1 233 ? -7.649 -10.665 -9.053 1.00 95.56 233 LEU A CA 1
ATOM 1779 C C . LEU A 1 233 ? -8.755 -10.831 -10.086 1.00 95.56 233 LEU A C 1
ATOM 1781 O O . LEU A 1 233 ? -9.783 -11.442 -9.826 1.00 95.56 233 LEU A O 1
ATOM 1785 N N . GLU A 1 234 ? -8.498 -10.357 -11.296 1.00 94.69 234 GLU A N 1
ATOM 1786 C CA . GLU A 1 234 ? -9.407 -10.517 -12.437 1.00 94.69 234 GLU A CA 1
ATOM 1787 C C . GLU A 1 234 ? -9.150 -11.806 -13.235 1.00 94.69 234 GLU A C 1
ATOM 1789 O O . GLU A 1 234 ? -9.892 -12.136 -14.157 1.00 94.69 234 GLU A O 1
ATOM 1794 N N . ALA A 1 235 ? -8.089 -12.535 -12.880 1.00 91.38 235 ALA A N 1
ATOM 1795 C CA . ALA A 1 235 ? -7.702 -13.818 -13.448 1.00 91.38 235 ALA A CA 1
ATOM 1796 C C . ALA A 1 235 ? -6.983 -14.664 -12.386 1.00 91.38 235 ALA A C 1
ATOM 1798 O O . ALA A 1 235 ? -6.446 -14.133 -11.412 1.00 91.38 235 ALA A O 1
ATOM 1799 N N . ALA A 1 236 ? -6.965 -15.986 -12.568 1.00 86.44 236 ALA A N 1
ATOM 1800 C CA . ALA A 1 236 ? -6.303 -16.889 -11.630 1.00 86.44 236 ALA A CA 1
ATOM 1801 C C . ALA A 1 236 ? -4.790 -16.592 -11.541 1.00 86.44 236 ALA A C 1
ATOM 1803 O O . ALA A 1 236 ? -4.142 -16.450 -12.582 1.00 86.44 236 ALA A O 1
ATOM 1804 N N . PRO A 1 237 ? -4.210 -16.501 -10.328 1.00 83.62 237 PRO A N 1
ATOM 1805 C CA . PRO A 1 237 ? -2.779 -16.274 -10.171 1.00 83.62 237 PRO A CA 1
ATOM 1806 C C . PRO A 1 237 ? -1.981 -17.547 -10.463 1.00 83.62 237 PRO A C 1
ATOM 1808 O O . PRO A 1 237 ? -2.508 -18.661 -10.425 1.00 83.62 237 PRO A O 1
ATOM 1811 N N . ALA A 1 238 ? -0.670 -17.392 -10.650 1.00 79.88 238 ALA A N 1
ATOM 1812 C CA . ALA A 1 238 ? 0.235 -18.525 -10.506 1.00 79.88 238 ALA A CA 1
ATOM 1813 C C . ALA A 1 238 ? 0.244 -19.019 -9.045 1.00 79.88 238 ALA A C 1
ATOM 1815 O O . ALA A 1 238 ? 0.032 -18.250 -8.101 1.00 79.88 238 ALA A O 1
ATOM 1816 N N . GLN A 1 239 ? 0.504 -20.313 -8.853 1.00 80.81 239 GLN A N 1
ATOM 1817 C CA . GLN A 1 239 ? 0.569 -20.909 -7.518 1.00 80.81 239 GLN A CA 1
ATOM 1818 C C . GLN A 1 239 ? 1.692 -20.280 -6.677 1.00 80.81 239 GLN A C 1
ATOM 1820 O O . GLN A 1 239 ? 2.751 -19.933 -7.194 1.00 80.81 239 GLN A O 1
ATOM 1825 N N . GL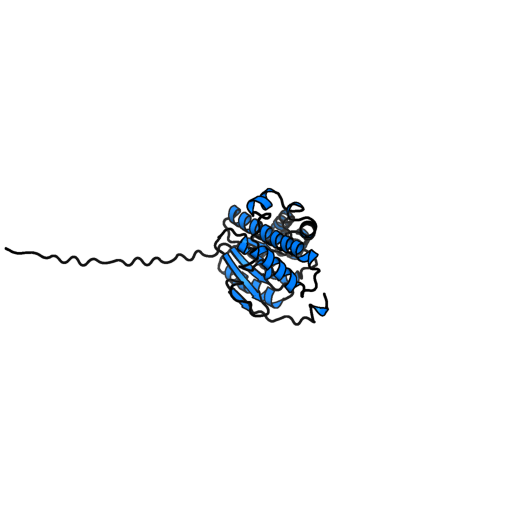Y A 1 240 ? 1.459 -20.148 -5.369 1.00 82.69 240 GLY A N 1
ATOM 1826 C CA . GLY A 1 240 ? 2.464 -19.684 -4.405 1.00 82.69 240 GLY A CA 1
ATOM 1827 C C . GLY A 1 240 ? 2.651 -18.164 -4.305 1.00 82.69 240 GLY A C 1
ATOM 1828 O O . GLY A 1 240 ? 3.400 -17.715 -3.443 1.00 82.69 240 GLY A O 1
ATOM 1829 N N . MET A 1 241 ? 1.959 -17.360 -5.123 1.00 92.56 241 MET A N 1
ATOM 1830 C CA . MET A 1 241 ? 2.063 -15.891 -5.060 1.00 92.56 241 MET A CA 1
ATOM 1831 C C . MET A 1 241 ? 1.343 -15.273 -3.852 1.00 92.56 241 MET A C 1
ATOM 1833 O O . MET A 1 241 ? 1.744 -14.211 -3.382 1.00 92.56 241 MET A O 1
ATOM 1837 N N . TYR A 1 242 ? 0.287 -15.912 -3.346 1.00 96.44 242 TYR A N 1
ATOM 1838 C CA . TYR A 1 242 ? -0.552 -15.424 -2.244 1.00 96.44 242 TYR A CA 1
ATOM 1839 C C . TYR A 1 242 ? -1.010 -16.605 -1.383 1.00 96.44 242 TYR A C 1
ATOM 1841 O O . TYR A 1 242 ? -1.046 -17.734 -1.874 1.00 96.44 242 TYR A O 1
ATOM 1849 N N . ASP A 1 243 ? -1.395 -16.356 -0.128 1.00 96.00 243 ASP A N 1
ATOM 1850 C CA . ASP A 1 243 ? -1.946 -17.411 0.737 1.00 96.00 243 ASP A CA 1
ATOM 1851 C C . ASP A 1 243 ? -3.388 -17.762 0.317 1.00 96.00 243 ASP A C 1
ATOM 1853 O O . ASP A 1 243 ? -3.818 -18.910 0.416 1.00 96.00 243 ASP A O 1
ATOM 1857 N N . SER A 1 244 ? -4.130 -16.784 -0.214 1.00 96.06 244 SER A N 1
ATOM 1858 C CA . SER A 1 244 ? -5.416 -16.996 -0.886 1.00 96.06 244 SER A CA 1
ATOM 1859 C C . SER A 1 244 ? -5.661 -15.978 -2.002 1.00 96.06 244 SER A C 1
ATOM 1861 O O . SER A 1 244 ? -4.987 -14.953 -2.103 1.00 96.06 244 SER A O 1
ATOM 1863 N N . SER A 1 245 ? -6.658 -16.238 -2.847 1.00 96.19 245 SER A N 1
ATOM 1864 C CA . SER A 1 245 ? -7.112 -15.278 -3.856 1.00 96.19 245 SER A CA 1
ATOM 1865 C C . SER A 1 245 ? -8.631 -15.268 -3.972 1.00 96.19 245 SER A C 1
ATOM 1867 O O . SER A 1 245 ? -9.285 -16.283 -3.735 1.00 96.19 245 SER A O 1
ATOM 1869 N N . VAL A 1 246 ? -9.170 -14.109 -4.330 1.00 96.44 246 VAL A N 1
ATOM 1870 C CA . VAL A 1 246 ? -10.576 -13.886 -4.659 1.00 96.44 246 VAL A CA 1
ATOM 1871 C C . VAL A 1 246 ? -10.627 -13.451 -6.115 1.00 96.44 246 VAL A C 1
ATOM 1873 O O . VAL A 1 246 ? -9.976 -12.475 -6.494 1.00 96.44 246 VAL A O 1
ATOM 1876 N N . LEU A 1 247 ? -11.380 -14.183 -6.935 1.00 96.12 247 LEU A N 1
ATOM 1877 C CA . LEU A 1 247 ? -11.637 -13.776 -8.310 1.00 96.12 247 LEU A CA 1
ATOM 1878 C C . LEU A 1 247 ? -12.756 -12.741 -8.328 1.00 96.12 247 LEU A C 1
ATOM 1880 O O . LEU A 1 247 ? -13.852 -12.990 -7.831 1.00 96.12 247 LEU A O 1
ATOM 1884 N N . VAL A 1 248 ? -12.462 -11.590 -8.915 1.00 95.06 248 VAL A N 1
ATOM 1885 C CA . VAL A 1 248 ? -13.411 -10.506 -9.150 1.00 95.06 248 VAL A CA 1
ATOM 1886 C C . VAL A 1 248 ? -13.666 -10.396 -10.64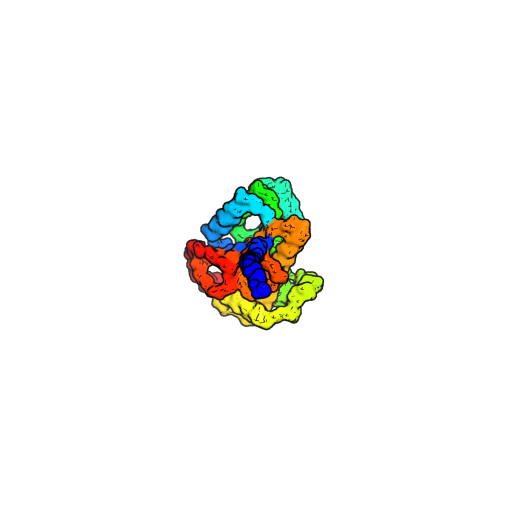4 1.00 95.06 248 VAL A C 1
ATOM 1888 O O . VAL A 1 248 ? -12.838 -10.797 -11.467 1.00 95.06 248 VAL A O 1
ATOM 1891 N N . LYS A 1 249 ? -14.825 -9.862 -11.020 1.00 93.94 249 LYS A N 1
ATOM 1892 C CA . LYS A 1 249 ? -15.159 -9.675 -12.428 1.00 93.94 249 LYS A CA 1
ATOM 1893 C C . LYS A 1 249 ? -14.123 -8.770 -13.097 1.00 93.94 249 LYS A C 1
ATOM 1895 O O . LYS A 1 249 ? -13.869 -7.664 -12.626 1.00 93.94 249 LYS A O 1
ATOM 1900 N N . ALA A 1 250 ? -13.549 -9.235 -14.205 1.00 93.12 250 ALA A N 1
ATOM 1901 C CA . ALA A 1 250 ? -12.597 -8.452 -14.978 1.00 93.12 250 ALA A CA 1
ATOM 1902 C C . ALA A 1 250 ? -13.248 -7.179 -15.533 1.00 93.12 250 ALA A C 1
ATOM 1904 O O . ALA A 1 250 ? -14.315 -7.237 -16.158 1.00 93.12 250 ALA A O 1
ATOM 1905 N N . VAL A 1 251 ? -12.590 -6.035 -15.340 1.00 92.31 251 VAL A N 1
ATOM 1906 C CA . VAL A 1 251 ? -12.985 -4.798 -16.016 1.00 92.31 251 VAL A CA 1
ATOM 1907 C C . VAL A 1 251 ? -12.556 -4.889 -17.475 1.00 92.31 251 VAL A C 1
ATOM 1909 O O . VAL A 1 251 ? -11.398 -5.171 -17.788 1.00 92.31 251 VAL A O 1
ATOM 1912 N N . GLN A 1 252 ? -13.497 -4.636 -18.382 1.00 87.44 252 GLN A N 1
ATOM 1913 C CA . GLN A 1 252 ? -13.193 -4.501 -19.802 1.00 87.44 252 GLN A CA 1
ATOM 1914 C C . GLN A 1 252 ? -12.371 -3.233 -19.996 1.00 87.44 252 GLN A C 1
ATOM 1916 O O . GLN A 1 252 ? -12.885 -2.118 -19.911 1.00 87.44 252 GLN A O 1
ATOM 1921 N N . ARG A 1 253 ? -11.079 -3.420 -20.235 1.00 86.62 253 ARG A N 1
ATOM 1922 C CA . ARG A 1 253 ? -10.177 -2.357 -20.653 1.00 86.62 253 ARG A CA 1
ATOM 1923 C C . ARG A 1 253 ? -9.969 -2.513 -22.154 1.00 86.62 253 ARG A C 1
ATOM 1925 O O . ARG A 1 253 ? -9.928 -3.636 -22.656 1.00 86.62 253 ARG A O 1
ATOM 1932 N N . GLY A 1 254 ? -9.814 -1.397 -22.866 1.00 77.75 254 GLY A N 1
ATO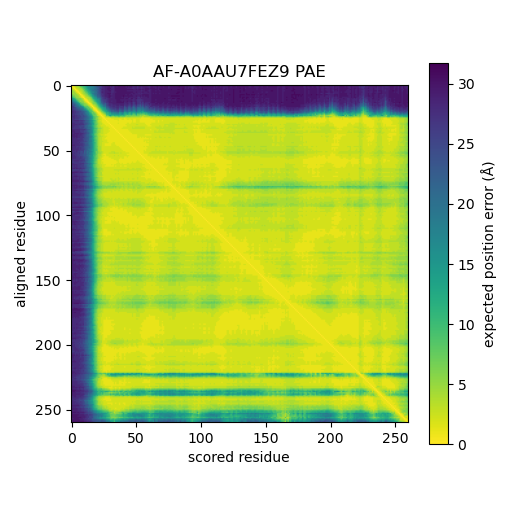M 1933 C CA . GLY A 1 254 ? -9.161 -1.449 -24.177 1.00 77.75 254 GLY A CA 1
ATOM 1934 C C . GLY A 1 254 ? -7.761 -2.060 -24.040 1.00 77.75 254 GLY A C 1
ATOM 1935 O O . GLY A 1 254 ? -7.316 -2.343 -22.927 1.00 77.75 254 GLY A O 1
ATOM 1936 N N . ASP A 1 255 ? -7.041 -2.251 -25.143 1.00 78.94 255 ASP A N 1
ATOM 1937 C CA . ASP A 1 255 ? -5.673 -2.773 -25.077 1.00 78.94 255 ASP A CA 1
ATOM 1938 C C . ASP A 1 255 ? -4.765 -1.822 -24.273 1.00 78.94 255 ASP A C 1
ATOM 1940 O O . ASP A 1 255 ? -4.257 -0.819 -24.772 1.00 78.94 255 ASP A O 1
ATOM 1944 N N . VAL A 1 256 ? -4.595 -2.131 -22.984 1.00 75.81 256 VAL A N 1
ATOM 1945 C CA . VAL A 1 256 ? -3.821 -1.333 -22.027 1.00 75.81 256 VAL A CA 1
ATOM 1946 C C . VAL A 1 256 ? -2.345 -1.281 -22.382 1.00 75.81 256 VAL A C 1
ATOM 1948 O O . VAL A 1 256 ? -1.667 -0.351 -21.956 1.00 75.81 256 VAL A O 1
ATOM 1951 N N . CYS A 1 257 ? -1.854 -2.259 -23.144 1.00 81.88 257 CYS A N 1
ATOM 1952 C CA . CYS A 1 257 ? -0.490 -2.271 -23.636 1.00 81.88 257 CYS A CA 1
ATOM 1953 C C . CYS A 1 257 ? -0.358 -1.410 -24.893 1.00 81.88 257 CYS A C 1
ATOM 1955 O O . CYS A 1 257 ? 0.643 -0.725 -25.044 1.00 81.88 257 CYS A O 1
ATOM 1957 N N . ALA A 1 258 ? -1.368 -1.361 -25.762 1.00 76.12 258 ALA A N 1
ATOM 1958 C CA . ALA A 1 258 ? -1.357 -0.444 -26.905 1.00 76.12 258 ALA A CA 1
ATOM 1959 C C . ALA A 1 258 ? -1.505 1.040 -26.512 1.00 76.12 258 ALA A C 1
ATOM 1961 O O . ALA A 1 258 ? -1.167 1.914 -27.305 1.00 76.12 258 ALA A O 1
ATOM 1962 N N . MET A 1 259 ? -2.024 1.335 -25.314 1.00 61.81 259 MET A N 1
ATOM 1963 C CA . MET A 1 259 ? -2.264 2.702 -24.821 1.00 61.81 259 MET A CA 1
ATOM 1964 C C . MET A 1 259 ? -1.133 3.286 -23.948 1.00 61.81 259 MET A C 1
ATOM 1966 O O . MET A 1 259 ? -1.297 4.398 -23.438 1.00 61.81 259 MET A O 1
ATOM 1970 N N . ARG A 1 260 ? -0.038 2.550 -23.714 1.00 61.59 260 ARG A N 1
ATOM 1971 C CA . ARG A 1 260 ? 1.070 2.949 -22.824 1.00 61.59 260 ARG A CA 1
ATOM 1972 C C . ARG A 1 260 ? 2.292 3.487 -23.558 1.00 61.59 260 ARG A C 1
ATOM 1974 O O . ARG A 1 260 ? 2.481 3.151 -24.744 1.00 61.59 260 ARG A O 1
#

Foldseek 3Di:
DDDDDDDDPDDDPPPPPPPPQPDFLEEEEADDQPDLQLLVVSLVVVLVVVVVPAAFAEEEQQAAQVLLVQLQVQLVPVQLPVVSNCVSRVGDPVGPCVSCSSVSNSCSVSVHHYGHQFHDPVLLVLCLPPNDVSRDDPVLCVVQVLVCPPPQLLVVLLVVVCVVLVVPDDPSRSSSNSRSQANGLSSNLVRQVVCCVVPVHRYYYYYHLQQLFCRHHNVVNNVPGRYAGEYADCDDDDPRRGNYYHHDPDDDDDPPNVVD

Radius of gyration: 22.7 Å; Cα contacts (8 Å, |Δi|>4): 401; chains: 1; bounding box: 41×86×74 Å

Secondary structure (DSSP, 8-state):
---------------------PPPSEEEE---TT-HHHHHHHHHHHHHHHHTT---EEEEEEEEGGGHHHHHHHHHHSTT-HHHHHHHTT--TTS-HHHHHHHHHHHHHTTPPEEEEEPPHHHHHHHHHH-GGGTS-HHHHHHTTGGG--HHHHHHHHHHHHHHTTT-S-GGGHHHHHHHHHHHHHHHHHHHHHHHHHH---EEEE--HHHH-TTTSGGGGSTT--EEEEEEESSPPPTTS-SEEEE-PPP--S-TTTT-

Sequence (260 aa):
MKLLICSLAGLVLLSGCASVTQQPRYVLLGEVHDNAEGHQQRVADLRAKVAAGWRPAIALEQFDYEFQPQLSAAQSRCGSDTRCIIDAAQGSKRWEWSYYAPLLALAQQYQLPLLAANLSRADASKIVKTGFAAALKPELIERYQLEHIPAALLAGQIEAVRSGHCNQLPESLLPGMARAQIARDVVMAEVMLESMKSTGRDVVLIAGNGHVRRDLGVPQWLKSAPLHSTAYLEAAPAQGMYDSSVLVKAVQRGDVCAMR

pLDDT: mean 91.48, std 15.09, range [32.91, 98.94]

Solvent-accessible surface area (backbone atoms only — not comparable to full-atom values): 14433 Å² total; per-residue (Å²): 137,88,78,93,78,84,81,81,82,78,82,81,79,80,77,73,82,73,77,78,77,71,73,57,44,32,38,30,40,22,32,51,92,86,35,60,68,44,39,53,51,55,43,50,59,50,46,56,48,39,74,74,68,53,73,40,33,39,31,27,53,72,24,35,39,91,31,33,70,40,33,51,54,22,60,73,71,37,60,77,42,48,64,54,29,36,61,56,26,64,46,54,87,87,53,67,56,81,54,46,39,65,50,50,39,50,29,50,76,69,70,32,52,72,38,33,18,18,59,41,69,71,42,37,54,34,16,37,76,66,36,61,77,62,60,49,56,68,69,58,41,59,75,68,38,61,93,66,61,56,66,68,49,54,51,51,35,27,50,52,53,35,58,78,46,65,65,70,64,61,74,87,50,36,64,20,50,24,49,26,51,52,50,29,22,44,41,32,26,48,48,45,52,53,48,29,73,76,67,74,36,37,32,33,38,43,37,47,38,72,44,34,18,50,74,67,15,23,60,69,57,46,81,88,57,50,58,45,26,34,33,39,30,64,59,88,75,70,86,75,39,43,81,41,73,45,84,34,86,63,74,90,67,72,66,68,64,81,74,104

InterPro domains:
  IPR007314 Haem-binding uptake, Tiki superfamily, ChaN [PF04187] (22-222)
  IPR007314 Haem-binding uptake, Tiki superfamily, ChaN [cd14727] (25-223)

Mean predicted aligned error: 6.57 Å

Organism: NCBI:txid3153927

Nearest PDB structures (foldseek):
  2g5g-assembly1_X-2  TM=7.921E-01  e=1.057E-11  Campylobacter jejuni subsp. jejuni NCTC 11168 = ATCC 700819
  5t09-assembly1_A  TM=5.596E-01  e=3.183E-04  Pseudomonas syringae pv. aptata
  6a7h-assembly1_A  TM=5.975E-01  e=1.343E-03  Vibrio vulnificus CMCP6
  9j61-assembly1_A  TM=4.597E-01  e=1.345E-02  Streptomyces cinnamoneus